Protein AF-A0A812XDD3-F1 (afdb_monomer_lite)

Organism: NCBI:txid1628268

pLDDT: mean 76.84, std 18.73, range [29.81, 95.75]

Foldseek 3Di:
DDDDDDDDDDDDDDDDDDDDDDDDDDDDDDDDDPDPPDPVVVVVVVVVVVVVVVVLLVVLVVVLVVVLVVLVVADDPVCQADPVSLVVVLVVLVVVLVVCLVCCVVSVDDSVVSVVSSVVSSLSSVLNNLVLVPDVVSVVVNVVVVVVVCCVVVVVCVVQVVLLVVLVVCVVVVVCVVVLVVLLVVCVVPVVVNLVVLLVQLLQQQLQGELVSSLVSSLVSLCSNPVPDPVVSVVSSVSSSVSSVNSQVVHPNRD

InterPro domains:
  IPR004680 Citrate transporter-like domain [PF03600] (100-255)
  IPR045016 Na(+)/H(+) antiporter NhaD-like [PTHR43269] (88-255)

Secondary structure (DSSP, 8-state):
------PPP----------------------------SHHHHHHHHHHHHHHHHHHHHHHHHHHHHHHHHHHS---GGGTS-HHHHHHHHHHHHHHHHHHHHTHHHH---HHHHHHHHHHHHHHHHHHHT-TTT-HHHHHHHHHHHHHHHHHHHHHHHHHHHHHHHHHHHHHTTHHHHHHHHHHHHHTT-GGGHHHHHHHHHHHHHTTS-HHHHHHHHHHHHHHHSSS-HHHHHHHHHHHHHHHHHHHTTSTT--

Radius of gyration: 32.37 Å; chains: 1; bounding box: 59×73×107 Å

Structure (mmCIF, N/CA/C/O backbone):
data_AF-A0A812XDD3-F1
#
_entry.id   AF-A0A812XDD3-F1
#
loop_
_atom_site.group_PDB
_atom_site.id
_atom_site.type_symbol
_atom_site.label_atom_id
_atom_site.label_alt_id
_atom_site.label_comp_id
_atom_site.label_asym_id
_atom_site.label_entity_id
_atom_site.label_seq_id
_atom_site.pdbx_PDB_ins_code
_atom_site.Cartn_x
_atom_site.Cartn_y
_atom_site.Cartn_z
_atom_site.occupancy
_atom_site.B_iso_or_equiv
_atom_site.auth_seq_id
_atom_site.auth_comp_id
_atom_site.auth_asym_id
_atom_site.auth_atom_id
_atom_site.pdbx_PDB_model_num
ATOM 1 N N . MET A 1 1 ? -33.514 56.355 27.724 1.00 35.97 1 MET A N 1
ATOM 2 C CA . MET A 1 1 ? -33.219 56.681 29.140 1.00 35.97 1 MET A CA 1
ATOM 3 C C . MET A 1 1 ? -33.329 55.384 29.928 1.00 35.97 1 MET A C 1
ATOM 5 O O . MET A 1 1 ? -34.348 54.740 29.770 1.00 35.97 1 MET A O 1
ATOM 9 N N . SER A 1 2 ? -32.397 54.871 30.720 1.00 36.47 2 SER A N 1
ATOM 10 C CA . SER A 1 2 ? -30.990 55.143 31.022 1.00 36.47 2 SER A CA 1
ATOM 11 C C . SER A 1 2 ? -30.478 53.854 31.707 1.00 36.47 2 SER A C 1
ATOM 13 O O . SER A 1 2 ? -31.161 53.322 32.573 1.00 36.47 2 SER A O 1
ATOM 15 N N . SER A 1 3 ? -29.386 53.265 31.217 1.00 35.84 3 SER A N 1
ATOM 16 C CA . SER A 1 3 ? -28.126 53.033 31.957 1.00 35.84 3 SER A CA 1
ATOM 17 C C . SER A 1 3 ? -28.118 51.975 33.078 1.00 35.84 3 SER A C 1
ATOM 19 O O . SER A 1 3 ? -28.670 52.182 34.155 1.00 35.84 3 SER A O 1
ATOM 21 N N . SER A 1 4 ? -27.353 50.903 32.846 1.00 42.28 4 SER A N 1
ATOM 22 C CA . SER A 1 4 ? -26.743 50.025 33.861 1.00 42.28 4 SER A CA 1
ATOM 23 C C . SER A 1 4 ? -25.662 50.762 34.675 1.00 42.28 4 SER A C 1
ATOM 25 O O . SER A 1 4 ? -25.069 51.709 34.154 1.00 42.28 4 SER A O 1
ATOM 27 N N . PRO A 1 5 ? -25.346 50.311 35.907 1.00 46.41 5 PRO A N 1
ATOM 28 C CA . PRO A 1 5 ? -23.936 50.020 36.252 1.00 46.41 5 PRO A CA 1
ATOM 29 C C . PRO A 1 5 ? -23.770 48.786 37.184 1.00 46.41 5 PRO A C 1
ATOM 31 O O . PRO A 1 5 ? -24.500 48.614 38.152 1.00 46.41 5 PRO A O 1
ATOM 34 N N . SER A 1 6 ? -22.954 47.796 36.800 1.00 38.28 6 SER A N 1
ATOM 35 C CA . SER A 1 6 ? -21.596 47.489 37.314 1.00 38.28 6 SER A CA 1
ATOM 36 C C . SER A 1 6 ? -21.499 47.007 38.778 1.00 38.28 6 SER A C 1
ATOM 38 O O . SER A 1 6 ? -21.441 47.817 39.701 1.00 38.28 6 SER A O 1
ATOM 40 N N . LEU A 1 7 ? -21.358 45.686 38.975 1.00 38.62 7 LEU A N 1
ATOM 41 C CA . LEU A 1 7 ? -20.772 45.111 40.194 1.00 38.62 7 LEU A CA 1
ATOM 42 C C . LEU A 1 7 ? -19.244 45.091 40.048 1.00 38.62 7 LEU A C 1
ATOM 44 O O . LEU A 1 7 ? -18.711 44.443 39.148 1.00 38.62 7 LEU A O 1
ATOM 48 N N . ASN A 1 8 ? -18.570 45.828 40.927 1.00 36.19 8 ASN A N 1
ATOM 49 C CA . ASN A 1 8 ? -17.121 45.952 40.997 1.00 36.19 8 ASN A CA 1
ATOM 50 C C . ASN A 1 8 ? -16.542 44.919 41.979 1.00 36.19 8 ASN A C 1
ATOM 52 O O . ASN A 1 8 ? -17.137 44.625 43.014 1.00 36.19 8 ASN A O 1
ATOM 56 N N . VAL A 1 9 ? -15.387 44.371 41.616 1.00 41.94 9 VAL A N 1
ATOM 57 C CA . VAL A 1 9 ? -14.599 43.389 42.368 1.00 41.94 9 VAL A CA 1
ATOM 58 C C . VAL A 1 9 ? -13.764 44.129 43.410 1.00 41.94 9 VAL A C 1
ATOM 60 O O . VAL A 1 9 ? -13.006 45.015 43.030 1.00 41.94 9 VAL A O 1
ATOM 63 N N . ASP A 1 10 ? -13.822 43.725 44.682 1.00 38.72 10 ASP A N 1
ATOM 64 C CA . ASP A 1 10 ? -12.839 44.153 45.685 1.00 38.72 10 ASP A CA 1
ATOM 65 C C . ASP A 1 10 ? -12.113 42.949 46.293 1.00 38.72 10 ASP A C 1
ATOM 67 O O . ASP A 1 10 ? -12.619 42.200 47.127 1.00 38.72 10 ASP A O 1
ATOM 71 N N . ALA A 1 11 ? -10.887 42.763 45.808 1.00 45.38 11 ALA A N 1
ATOM 72 C CA . ALA A 1 11 ? -9.911 41.788 46.257 1.00 45.38 11 ALA A CA 1
ATOM 73 C C . ALA A 1 11 ? -8.946 42.451 47.249 1.00 45.38 11 ALA A C 1
ATOM 75 O O . ALA A 1 11 ? -7.801 42.736 46.899 1.00 45.38 11 ALA A O 1
ATOM 76 N N . ARG A 1 12 ? -9.397 42.721 48.478 1.00 41.97 12 ARG A N 1
ATOM 77 C CA . ARG A 1 12 ? -8.543 43.169 49.591 1.00 41.97 12 ARG A CA 1
ATOM 78 C C . ARG A 1 12 ? -9.168 42.809 50.935 1.00 41.97 12 ARG A C 1
ATOM 80 O O . ARG A 1 12 ? -9.798 43.651 51.545 1.00 41.97 12 ARG A O 1
ATOM 87 N N . ASP A 1 13 ? -8.989 41.568 51.374 1.00 41.78 13 ASP A N 1
ATOM 88 C CA . ASP A 1 13 ? -8.857 41.232 52.798 1.00 41.78 13 ASP A CA 1
ATOM 89 C C . ASP A 1 13 ? -8.713 39.722 52.948 1.00 41.78 13 ASP A C 1
ATOM 91 O O . ASP A 1 13 ? -9.664 38.990 52.713 1.00 41.78 13 ASP A O 1
ATOM 95 N N . LEU A 1 14 ? -7.500 39.268 53.277 1.00 42.38 14 LEU A N 1
ATOM 96 C CA . LEU A 1 14 ? -7.184 38.040 54.031 1.00 42.38 14 LEU A CA 1
ATOM 97 C C . LEU A 1 14 ? -5.659 37.831 54.011 1.00 42.38 14 LEU A C 1
ATOM 99 O O . LEU A 1 14 ? -5.118 36.852 53.500 1.00 42.38 14 LEU A O 1
ATOM 103 N N . ARG A 1 15 ? -4.934 38.789 54.596 1.00 39.62 15 ARG A N 1
ATOM 104 C CA . ARG A 1 15 ? -3.653 38.505 55.251 1.00 39.62 15 ARG A CA 1
ATOM 105 C C . ARG A 1 15 ? -3.825 38.796 56.740 1.00 39.62 15 ARG A C 1
ATOM 107 O O . ARG A 1 15 ? -4.409 39.811 57.091 1.00 39.62 15 ARG A O 1
ATOM 114 N N . LEU A 1 16 ? -3.187 37.954 57.557 1.00 38.75 16 LEU A N 1
ATOM 115 C CA . LEU A 1 16 ? -2.813 38.147 58.970 1.00 38.75 16 LEU A CA 1
ATOM 116 C C . LEU A 1 16 ? -3.769 37.597 60.047 1.00 38.75 16 LEU A C 1
ATOM 118 O O . LEU A 1 16 ? -4.647 38.290 60.544 1.00 38.75 16 LEU A O 1
ATOM 122 N N . ARG A 1 17 ? -3.468 36.371 60.496 1.00 37.28 17 ARG A N 1
ATOM 123 C CA . ARG A 1 17 ? -3.543 35.851 61.883 1.00 37.28 17 ARG A CA 1
ATOM 124 C C . ARG A 1 17 ? -2.865 34.467 61.859 1.00 37.28 17 ARG A C 1
ATOM 126 O O . ARG A 1 17 ? -3.282 33.640 61.067 1.00 37.28 17 ARG A O 1
ATOM 133 N N . GLY A 1 18 ? -1.823 34.107 62.604 1.00 32.44 18 GLY A N 1
ATOM 134 C CA . GLY A 1 18 ? -0.965 34.763 63.587 1.00 32.44 18 GLY A CA 1
ATOM 135 C C . GLY A 1 18 ? 0.131 33.759 64.017 1.00 32.44 18 GLY A C 1
ATOM 136 O O . GLY A 1 18 ? -0.121 32.558 64.053 1.00 32.44 18 GLY A O 1
ATOM 137 N N . ASN A 1 19 ? 1.341 34.255 64.308 1.00 32.28 19 ASN A N 1
ATOM 138 C CA . ASN A 1 19 ? 2.426 33.545 65.020 1.00 32.28 19 ASN A CA 1
ATOM 139 C C . ASN A 1 19 ? 1.986 33.253 66.482 1.00 32.28 19 ASN A C 1
ATOM 141 O O . ASN A 1 19 ? 1.169 34.001 67.014 1.00 32.28 19 ASN A O 1
ATOM 145 N N . SER A 1 20 ? 2.513 32.290 67.258 1.00 37.34 20 SER A N 1
ATOM 146 C CA . SER A 1 20 ? 3.905 32.154 67.765 1.00 37.34 20 SER A CA 1
ATOM 147 C C . SER A 1 20 ? 4.050 30.847 68.634 1.00 37.34 20 SER A C 1
ATOM 149 O O . SER A 1 20 ? 3.118 30.050 68.621 1.00 37.34 20 SER A O 1
ATOM 151 N N . PRO A 1 21 ? 5.155 30.550 69.377 1.00 46.62 21 PRO A N 1
ATOM 152 C CA . PRO A 1 21 ? 6.068 29.427 69.081 1.00 46.62 21 PRO A CA 1
ATOM 153 C C . PRO A 1 21 ? 6.366 28.483 70.284 1.00 46.62 21 PRO A C 1
ATOM 155 O O . PRO A 1 21 ? 5.971 28.773 71.404 1.00 46.62 21 PRO A O 1
ATOM 158 N N . MET A 1 22 ? 7.139 27.397 70.090 1.00 30.98 22 MET A N 1
ATOM 159 C CA . MET A 1 22 ? 8.226 26.941 70.999 1.00 30.98 22 MET A CA 1
ATOM 160 C C . MET A 1 22 ? 8.798 25.570 70.588 1.00 30.98 22 MET A C 1
ATOM 162 O O . MET A 1 22 ? 8.109 24.562 70.657 1.00 30.98 22 MET A O 1
ATOM 166 N N . SER A 1 23 ? 10.088 25.514 70.242 1.00 30.69 23 SER A N 1
ATOM 167 C CA . SER A 1 23 ? 11.128 24.829 71.039 1.00 30.69 23 SER A CA 1
ATOM 168 C C . SER A 1 23 ? 12.435 24.722 70.237 1.00 30.69 23 SER A C 1
ATOM 170 O O . SER A 1 23 ? 12.460 24.264 69.099 1.00 30.69 23 SER A O 1
ATOM 172 N N . LYS A 1 24 ? 13.528 25.208 70.834 1.00 33.81 24 LYS A N 1
ATOM 173 C CA . LYS A 1 24 ? 14.891 25.246 70.281 1.00 33.81 24 LYS A CA 1
ATOM 174 C C . LYS A 1 24 ? 15.638 23.946 70.603 1.00 33.81 24 LYS A C 1
ATOM 176 O O . LYS A 1 24 ? 15.606 23.538 71.760 1.00 33.81 24 LYS A O 1
ATOM 181 N N . LYS A 1 25 ? 16.467 23.460 69.669 1.00 30.89 25 LYS A N 1
ATOM 182 C CA . LYS A 1 25 ? 17.946 23.313 69.786 1.00 30.89 25 LYS A CA 1
ATOM 183 C C . LYS A 1 25 ? 18.482 22.279 68.782 1.00 30.89 25 LYS A C 1
ATOM 185 O O . LYS A 1 25 ? 17.988 21.163 68.754 1.00 30.89 25 LYS A O 1
ATOM 190 N N . GLY A 1 26 ? 19.573 22.625 68.087 1.00 29.81 26 GLY A N 1
ATOM 191 C CA . GLY A 1 26 ? 20.556 21.634 67.620 1.00 29.81 26 GLY A CA 1
ATOM 192 C C . GLY A 1 26 ? 21.111 21.806 66.202 1.00 29.81 26 GLY A C 1
ATOM 193 O O . GLY A 1 26 ? 20.622 21.160 65.294 1.00 29.81 26 GLY A O 1
ATOM 194 N N . GLN A 1 27 ? 22.194 22.588 66.084 1.00 31.19 27 GLN A N 1
ATOM 195 C CA . GLN A 1 27 ? 23.314 22.454 65.124 1.00 31.19 27 GLN A CA 1
ATOM 196 C C . GLN A 1 27 ? 23.114 22.710 63.607 1.00 31.19 27 GLN A C 1
ATOM 198 O O . GLN A 1 27 ? 22.102 22.421 62.991 1.00 31.19 27 GLN A O 1
ATOM 203 N N . SER A 1 28 ? 24.166 23.289 63.020 1.00 30.69 28 SER A N 1
ATOM 204 C CA . SER A 1 28 ? 24.385 23.667 61.608 1.00 30.69 28 SER A CA 1
ATOM 205 C C . SER A 1 28 ? 25.660 22.954 61.108 1.00 30.69 28 SER A C 1
ATOM 207 O O . SER A 1 28 ? 26.354 22.393 61.960 1.00 30.69 28 SER A O 1
ATOM 209 N N . PRO A 1 29 ? 26.125 23.085 59.848 1.00 44.53 29 PRO A N 1
ATOM 210 C CA . PRO A 1 29 ? 25.448 23.236 58.554 1.00 44.53 29 PRO A CA 1
ATOM 211 C C . PRO A 1 29 ? 25.946 22.177 57.532 1.00 44.53 29 PRO A C 1
ATOM 213 O O . PRO A 1 29 ? 27.118 21.823 57.521 1.00 44.53 29 PRO A O 1
ATOM 216 N N . THR A 1 30 ? 25.120 21.741 56.580 1.00 33.00 30 THR A N 1
ATOM 217 C CA . THR A 1 30 ? 25.626 21.234 55.285 1.00 33.00 30 THR A CA 1
ATOM 218 C C . THR A 1 30 ? 24.699 21.712 54.175 1.00 33.00 30 THR A C 1
ATOM 220 O O . THR A 1 30 ? 23.675 21.112 53.868 1.00 33.00 30 THR A O 1
ATOM 223 N N . ALA A 1 31 ? 25.043 22.862 53.597 1.00 34.47 31 ALA A N 1
ATOM 224 C CA . ALA A 1 31 ? 24.481 23.295 52.330 1.00 34.47 31 ALA A CA 1
ATOM 225 C C . ALA A 1 31 ? 25.098 22.420 51.231 1.00 34.47 31 ALA A C 1
ATOM 227 O O . ALA A 1 31 ? 26.275 22.562 50.905 1.00 34.47 31 ALA A O 1
ATOM 228 N N . VAL A 1 32 ? 24.315 21.488 50.694 1.00 34.22 32 VAL A N 1
ATOM 229 C CA . VAL A 1 32 ? 24.629 20.837 49.421 1.00 34.22 32 VAL A CA 1
ATOM 230 C C . VAL A 1 32 ? 24.233 21.828 48.324 1.00 34.22 32 VAL A C 1
ATOM 232 O O . VAL A 1 32 ? 23.090 22.291 48.336 1.00 34.22 32 VAL A O 1
ATOM 235 N N . PRO A 1 33 ? 25.130 22.214 47.401 1.00 36.41 33 PRO A N 1
ATOM 236 C CA . PRO A 1 33 ? 24.746 23.080 46.302 1.00 36.41 33 PRO A CA 1
ATOM 237 C C . PRO A 1 33 ? 23.866 22.279 45.340 1.00 36.41 33 PRO A C 1
ATOM 239 O O . PRO A 1 33 ? 24.271 21.239 44.820 1.00 36.41 33 PRO A O 1
ATOM 242 N N . GLU A 1 34 ? 22.650 22.763 45.107 1.00 39.47 34 GLU A N 1
ATOM 243 C CA . GLU A 1 34 ? 21.771 22.254 44.062 1.00 39.47 34 GLU A CA 1
ATOM 244 C C . GLU A 1 34 ? 22.383 22.635 42.704 1.00 39.47 34 GLU A C 1
ATOM 246 O O . GLU A 1 34 ? 22.400 23.795 42.285 1.00 39.47 34 GLU A O 1
ATOM 251 N N . VAL A 1 35 ? 22.989 21.649 42.044 1.00 38.09 35 VAL A N 1
ATOM 252 C CA . VAL A 1 35 ? 23.604 21.803 40.729 1.00 38.09 35 VAL A CA 1
ATOM 253 C C . VAL A 1 35 ? 22.495 21.999 39.694 1.00 38.09 35 VAL A C 1
ATOM 255 O O . VAL A 1 35 ? 21.905 21.051 39.183 1.00 38.09 35 VAL A O 1
ATOM 258 N N . SER A 1 36 ? 22.248 23.259 39.336 1.00 43.94 36 SER A N 1
ATOM 259 C CA . SER A 1 36 ? 21.569 23.663 38.100 1.00 43.94 36 SER A CA 1
ATOM 260 C C . SER A 1 36 ? 22.442 23.318 36.875 1.00 43.94 36 SER A C 1
ATOM 262 O O . SER A 1 36 ? 22.921 24.199 36.158 1.00 43.94 36 SER A O 1
ATOM 264 N N . ALA A 1 37 ? 22.665 22.029 36.615 1.00 46.59 37 ALA A N 1
ATOM 265 C CA . ALA A 1 37 ? 23.343 21.537 35.415 1.00 46.59 37 ALA A CA 1
ATOM 266 C C . ALA A 1 37 ? 22.528 20.404 34.781 1.00 46.59 37 ALA A C 1
ATOM 268 O O . ALA A 1 37 ? 22.839 19.228 34.907 1.00 46.59 37 ALA A O 1
ATOM 269 N N . GLY A 1 38 ? 21.451 20.771 34.090 1.00 44.25 38 GLY A N 1
ATOM 270 C CA . GLY A 1 38 ? 20.663 19.816 33.299 1.00 44.25 38 GLY A CA 1
ATOM 271 C C . GLY A 1 38 ? 19.947 20.462 32.116 1.00 44.25 38 GLY A C 1
ATOM 272 O O . GLY A 1 38 ? 19.909 19.908 31.022 1.00 44.25 38 GLY A O 1
ATOM 273 N N . CYS A 1 39 ? 19.475 21.701 32.280 1.00 48.88 39 CYS A N 1
ATOM 274 C CA . CYS A 1 39 ? 18.626 22.355 31.279 1.00 48.88 39 CYS A CA 1
ATOM 275 C C . CYS A 1 39 ? 19.383 22.827 30.013 1.00 48.88 39 CYS A C 1
ATOM 277 O O . CYS A 1 39 ? 18.788 22.950 28.942 1.00 48.88 39 CYS A O 1
ATOM 279 N N . GLY A 1 40 ? 20.698 23.068 30.104 1.00 49.56 40 GLY A N 1
ATOM 280 C CA . GLY A 1 40 ? 21.534 23.469 28.962 1.00 49.56 40 GLY A CA 1
ATOM 281 C C . GLY A 1 40 ? 21.981 22.289 28.093 1.00 49.56 40 GLY A C 1
ATOM 282 O O . GLY A 1 40 ? 21.843 22.332 26.872 1.00 49.56 40 GLY A O 1
ATOM 283 N N . GLY A 1 41 ? 22.449 21.208 28.724 1.00 53.84 41 GLY A N 1
ATOM 284 C CA . GLY A 1 41 ? 22.931 20.010 28.027 1.00 53.84 41 GLY A CA 1
ATOM 285 C C . GLY A 1 41 ? 21.829 19.292 27.252 1.00 53.84 41 GLY A C 1
ATOM 286 O O . GLY A 1 41 ? 22.045 18.879 26.117 1.00 53.84 41 GLY A O 1
ATOM 287 N N . GLU A 1 42 ? 20.616 19.231 27.803 1.00 54.62 42 GLU A N 1
ATOM 288 C CA . GLU A 1 42 ? 19.485 18.580 27.139 1.00 54.62 42 GLU A CA 1
ATOM 289 C C . GLU A 1 42 ? 18.964 19.386 25.935 1.00 54.62 42 GLU A C 1
ATOM 291 O O . GLU A 1 42 ? 18.617 18.813 24.901 1.00 54.62 42 GLU A O 1
ATOM 296 N N . LYS A 1 43 ? 18.974 20.726 26.013 1.00 55.38 43 LYS A N 1
ATOM 297 C CA . LYS A 1 43 ? 18.627 21.603 24.879 1.00 55.38 43 LYS A CA 1
ATOM 298 C C . LYS A 1 43 ? 19.671 21.539 23.764 1.00 55.38 43 LYS A C 1
ATOM 300 O O . LYS A 1 43 ? 19.295 21.485 22.594 1.00 55.38 43 LYS A O 1
ATOM 305 N N . VAL A 1 44 ? 20.957 21.486 24.112 1.00 61.44 44 VAL A N 1
ATOM 306 C CA . VAL A 1 44 ? 22.056 21.330 23.145 1.00 61.44 44 VAL A CA 1
ATOM 307 C C . VAL A 1 44 ? 22.028 19.938 22.508 1.00 61.44 44 VAL A C 1
ATOM 309 O O . VAL A 1 44 ? 22.086 19.836 21.286 1.00 61.44 44 VAL A O 1
ATOM 312 N N . ALA A 1 45 ? 21.819 18.871 23.285 1.00 61.31 45 ALA A N 1
ATOM 313 C CA . ALA A 1 45 ? 21.687 17.508 22.767 1.00 61.31 45 ALA A CA 1
ATOM 314 C C . ALA A 1 45 ? 20.457 17.345 21.855 1.00 61.31 45 ALA A C 1
ATOM 316 O O . ALA A 1 45 ? 20.565 16.767 20.772 1.00 61.31 45 ALA A O 1
ATOM 317 N N . ARG A 1 46 ? 19.299 17.912 22.229 1.00 59.56 46 ARG A N 1
ATOM 318 C CA . ARG A 1 46 ? 18.109 17.951 21.359 1.00 59.56 46 ARG A CA 1
ATOM 319 C C . ARG A 1 46 ? 18.358 18.781 20.098 1.00 59.56 46 ARG A C 1
ATOM 321 O O . ARG A 1 46 ? 17.924 18.370 19.023 1.00 59.56 46 ARG A O 1
ATOM 328 N N . GLY A 1 47 ? 19.077 19.900 20.193 1.00 60.97 47 GLY A N 1
ATOM 329 C CA . GLY A 1 47 ? 19.470 20.730 19.049 1.00 60.97 47 GLY A CA 1
ATOM 330 C C . GLY A 1 47 ? 20.384 19.992 18.066 1.00 60.97 47 GLY A C 1
ATOM 331 O O . GLY A 1 47 ? 20.104 19.974 16.868 1.00 60.97 47 GLY A O 1
ATOM 332 N N . ILE A 1 48 ? 21.406 19.296 18.571 1.00 62.84 48 ILE A N 1
ATOM 333 C CA . ILE A 1 48 ? 22.342 18.484 17.778 1.00 62.84 48 ILE A CA 1
ATOM 334 C C . ILE A 1 48 ? 21.628 17.277 17.152 1.00 62.84 48 ILE A C 1
ATOM 336 O O . ILE A 1 48 ? 21.783 17.027 15.957 1.00 62.84 48 ILE A O 1
ATOM 340 N N . ALA A 1 49 ? 20.777 16.572 17.905 1.00 61.31 49 ALA A N 1
ATOM 341 C CA . ALA A 1 49 ? 19.985 15.459 17.380 1.00 61.31 49 ALA A CA 1
ATOM 342 C C . ALA A 1 49 ? 18.993 15.917 16.297 1.00 61.31 49 ALA A C 1
ATOM 344 O O . ALA A 1 49 ? 18.776 15.216 15.309 1.00 61.31 49 ALA A O 1
ATOM 345 N N . THR A 1 50 ? 18.408 17.107 16.447 1.00 63.12 50 THR A N 1
ATOM 346 C CA . THR A 1 50 ? 17.500 17.688 15.446 1.00 63.12 50 THR A CA 1
ATOM 347 C C . THR A 1 50 ? 18.264 18.168 14.208 1.00 63.12 50 THR A C 1
ATOM 349 O O . THR A 1 50 ? 17.785 17.972 13.092 1.00 63.12 50 THR A O 1
ATOM 352 N N . GLY A 1 51 ? 19.466 18.729 14.381 1.00 65.31 51 GLY A N 1
ATOM 353 C CA . GLY A 1 51 ? 20.362 19.131 13.293 1.00 65.31 51 GLY A CA 1
ATOM 354 C C . GLY A 1 51 ? 20.871 17.942 12.476 1.00 65.31 51 GLY A C 1
ATOM 355 O O . GLY A 1 51 ? 20.739 17.943 11.255 1.00 65.31 51 GLY A O 1
ATOM 356 N N . SER A 1 52 ? 21.342 16.886 13.144 1.00 66.12 52 SER A N 1
ATOM 357 C CA . SER A 1 52 ? 21.768 15.630 12.511 1.00 66.12 52 SER A CA 1
ATOM 358 C C . SER A 1 52 ? 20.627 14.991 11.709 1.00 66.12 52 SER A C 1
ATOM 360 O O . SER A 1 52 ? 20.799 14.690 10.532 1.00 66.12 52 SER A O 1
ATOM 362 N N . ARG A 1 53 ? 19.413 14.919 12.278 1.00 65.38 53 ARG A N 1
ATOM 363 C CA . ARG A 1 53 ? 18.220 14.400 11.579 1.00 65.38 53 ARG A CA 1
ATOM 364 C C . ARG A 1 53 ? 17.841 15.207 10.335 1.00 65.38 53 ARG A C 1
ATOM 366 O O . ARG A 1 53 ? 17.374 14.624 9.360 1.00 65.38 53 ARG A O 1
ATOM 373 N N . ARG A 1 54 ? 17.995 16.536 10.364 1.00 67.81 54 ARG A N 1
ATOM 374 C CA . ARG A 1 54 ? 17.736 17.395 9.195 1.00 67.81 54 ARG A CA 1
ATOM 375 C C . ARG A 1 54 ? 18.796 17.197 8.117 1.00 67.81 54 ARG A C 1
ATOM 377 O O . ARG A 1 54 ? 18.436 17.101 6.949 1.00 67.81 54 ARG A O 1
ATOM 384 N N . LEU A 1 55 ? 20.064 17.072 8.506 1.00 75.69 55 LEU A N 1
ATOM 385 C CA . LEU A 1 55 ? 21.156 16.815 7.571 1.00 75.69 55 LEU A CA 1
ATOM 386 C C . LEU A 1 55 ? 20.983 15.472 6.854 1.00 75.69 55 LEU A C 1
ATOM 388 O O . LEU A 1 55 ? 21.088 15.427 5.634 1.00 75.69 55 LEU A O 1
ATOM 392 N N . THR A 1 56 ? 20.651 14.403 7.586 1.00 71.75 56 THR A N 1
ATOM 393 C CA . THR A 1 56 ? 20.430 13.070 7.000 1.00 71.75 56 THR A CA 1
ATOM 394 C C . THR A 1 56 ? 19.262 13.068 6.016 1.00 71.75 56 THR A C 1
ATOM 396 O O . THR A 1 56 ? 19.378 12.483 4.945 1.00 71.75 56 THR A O 1
ATOM 399 N N . LYS A 1 57 ? 18.166 13.779 6.325 1.00 70.81 57 LYS A N 1
ATOM 400 C CA . LYS A 1 57 ? 17.036 13.936 5.395 1.00 70.81 57 LYS A CA 1
ATOM 401 C C . LYS A 1 57 ? 17.428 14.683 4.126 1.00 70.81 57 LYS A C 1
ATOM 403 O O . LYS A 1 57 ? 17.082 14.244 3.039 1.00 70.81 57 LYS A O 1
ATOM 408 N N . ILE A 1 58 ? 18.133 15.807 4.264 1.00 77.31 58 ILE A N 1
ATOM 409 C CA . ILE A 1 58 ? 18.548 16.618 3.113 1.00 77.31 58 ILE A CA 1
ATOM 410 C C . ILE A 1 58 ? 19.525 15.822 2.246 1.00 77.31 58 ILE A C 1
ATOM 412 O O . ILE A 1 58 ? 19.322 15.754 1.044 1.00 77.31 58 ILE A O 1
ATOM 416 N N . ALA A 1 59 ? 20.521 15.169 2.848 1.00 76.75 59 ALA A N 1
ATOM 417 C CA . ALA A 1 59 ? 21.479 14.329 2.134 1.00 76.75 59 ALA A CA 1
ATOM 418 C C . ALA A 1 59 ? 20.809 13.130 1.442 1.00 76.75 59 ALA A C 1
ATOM 420 O O . ALA A 1 59 ? 21.146 12.808 0.306 1.00 76.75 59 ALA A O 1
ATOM 421 N N . GLY A 1 60 ? 19.835 12.492 2.101 1.00 72.44 60 GLY A N 1
ATOM 422 C CA . GLY A 1 60 ? 19.038 11.421 1.506 1.00 72.44 60 GLY A CA 1
ATOM 423 C C . GLY A 1 60 ? 18.221 11.916 0.316 1.00 72.44 60 GLY A C 1
ATOM 424 O O . GLY A 1 60 ? 18.256 11.305 -0.745 1.00 72.44 60 GLY A O 1
ATOM 425 N N . LEU A 1 61 ? 17.551 13.062 0.455 1.00 75.50 61 LEU A N 1
ATOM 426 C CA . LEU A 1 61 ? 16.725 13.648 -0.600 1.00 75.50 61 LEU A CA 1
ATOM 427 C C . LEU A 1 61 ? 17.558 14.135 -1.796 1.00 75.50 61 LEU A C 1
ATOM 429 O O . LEU A 1 61 ? 17.140 13.959 -2.936 1.00 75.50 61 LEU A O 1
ATOM 433 N N . THR A 1 62 ? 18.735 14.720 -1.562 1.00 76.19 62 THR A N 1
ATOM 434 C CA . THR A 1 62 ? 19.615 15.190 -2.641 1.00 76.19 62 THR A CA 1
ATOM 435 C C . THR A 1 62 ? 20.272 14.036 -3.382 1.00 76.19 62 THR A C 1
ATOM 437 O O . THR A 1 62 ? 20.311 14.063 -4.609 1.00 76.19 62 THR A O 1
ATOM 440 N N . LEU A 1 63 ? 20.736 13.002 -2.674 1.00 76.25 63 LEU A N 1
ATOM 441 C CA . LEU A 1 63 ? 21.266 11.790 -3.300 1.00 76.25 63 LEU A CA 1
ATOM 442 C C . LEU A 1 63 ? 20.181 11.082 -4.118 1.00 76.25 63 LEU A C 1
ATOM 444 O O . LEU A 1 63 ? 20.415 10.700 -5.261 1.00 76.25 63 LEU A O 1
ATOM 448 N N . PHE A 1 64 ? 18.979 10.964 -3.554 1.00 74.38 64 PHE A N 1
ATOM 449 C CA . PHE A 1 64 ? 17.836 10.350 -4.218 1.00 74.38 64 PHE A CA 1
ATOM 450 C C . PHE A 1 64 ? 17.400 11.139 -5.459 1.00 74.38 64 PHE A C 1
ATOM 452 O O . PHE A 1 64 ? 17.222 10.562 -6.529 1.00 74.38 64 PHE A O 1
ATOM 459 N N . GLY A 1 65 ? 17.318 12.467 -5.348 1.00 76.81 65 GLY A N 1
ATOM 460 C CA . GLY A 1 65 ? 17.020 13.355 -6.471 1.00 76.81 65 GLY A CA 1
ATOM 461 C C . GLY A 1 65 ? 18.094 13.331 -7.560 1.00 76.81 65 GLY A C 1
ATOM 462 O O . GLY A 1 65 ? 17.764 13.386 -8.740 1.00 76.81 65 GLY A O 1
ATOM 463 N N . LEU A 1 66 ? 19.371 13.188 -7.192 1.00 80.25 66 LEU A N 1
ATOM 464 C CA . LEU A 1 66 ? 20.469 13.064 -8.150 1.00 80.25 66 LEU A CA 1
ATOM 465 C C . LEU A 1 66 ? 20.407 11.737 -8.915 1.00 80.25 66 LEU A C 1
ATOM 467 O O . LEU A 1 66 ? 20.547 11.736 -10.134 1.00 80.25 66 LEU A O 1
ATOM 471 N N . ILE A 1 67 ? 20.167 10.622 -8.220 1.00 73.62 67 ILE A N 1
ATOM 472 C CA . ILE A 1 67 ? 19.993 9.300 -8.844 1.00 73.62 67 ILE A CA 1
ATOM 473 C C . ILE A 1 67 ? 18.795 9.322 -9.797 1.00 73.62 67 ILE A C 1
ATOM 475 O O . ILE A 1 67 ? 18.889 8.831 -10.921 1.00 73.62 67 ILE A O 1
ATOM 479 N N . PHE A 1 68 ? 17.696 9.945 -9.371 1.00 76.56 68 PHE A N 1
ATOM 480 C CA . PHE A 1 68 ? 16.516 10.128 -10.205 1.00 76.56 68 PHE A CA 1
ATOM 481 C C . PHE A 1 68 ? 16.822 10.948 -11.462 1.00 76.56 68 PHE A C 1
ATOM 483 O O . PHE A 1 68 ? 16.483 10.529 -12.564 1.00 76.56 68 PHE A O 1
ATOM 490 N N . LEU A 1 69 ? 17.519 12.077 -11.319 1.00 80.38 69 LEU A N 1
ATOM 491 C CA . LEU A 1 69 ? 17.916 12.910 -12.451 1.00 80.38 69 LEU A CA 1
ATOM 492 C C . LEU A 1 69 ? 18.812 12.128 -13.425 1.00 80.38 69 LEU A C 1
ATOM 494 O O . LEU A 1 69 ? 18.567 12.138 -14.628 1.00 80.38 69 LEU A O 1
ATOM 498 N N . LEU A 1 70 ? 19.810 11.404 -12.911 1.00 76.44 70 LEU A N 1
ATOM 499 C CA . LEU A 1 70 ? 20.728 10.600 -13.722 1.00 76.44 70 LEU A CA 1
ATOM 500 C C . LEU A 1 70 ? 20.008 9.499 -14.508 1.00 76.44 70 LEU A C 1
ATOM 502 O O . LEU A 1 70 ? 20.351 9.270 -15.665 1.00 76.44 70 LEU A O 1
ATOM 506 N N . ALA A 1 71 ? 18.976 8.874 -13.938 1.00 73.38 71 ALA A N 1
ATOM 507 C CA . ALA A 1 71 ? 18.161 7.882 -14.640 1.00 73.38 71 ALA A CA 1
ATOM 508 C C . ALA A 1 71 ? 17.382 8.458 -15.844 1.00 73.38 71 ALA A C 1
ATOM 510 O O . ALA A 1 71 ? 16.978 7.703 -16.729 1.00 73.38 71 ALA A O 1
ATOM 511 N N . PHE A 1 72 ? 17.186 9.780 -15.898 1.00 77.00 72 PHE A N 1
ATOM 512 C CA . PHE A 1 72 ? 16.519 10.485 -16.998 1.00 77.00 72 PHE A CA 1
ATOM 513 C C . PHE A 1 72 ? 17.495 11.126 -18.000 1.00 77.00 72 PHE A C 1
ATOM 515 O O . PHE A 1 72 ? 17.065 11.522 -19.081 1.00 77.00 72 PHE A O 1
ATOM 522 N N . LEU A 1 73 ? 18.801 11.191 -17.699 1.00 79.00 73 LEU A N 1
ATOM 523 C CA . LEU A 1 73 ? 19.822 11.771 -18.592 1.00 79.00 73 LEU A CA 1
ATOM 524 C C . LEU A 1 73 ? 20.202 10.873 -19.789 1.00 79.00 73 LEU A C 1
ATOM 526 O O . LEU A 1 73 ? 21.055 11.248 -20.594 1.00 79.00 73 LEU A O 1
ATOM 530 N N . GLY A 1 74 ? 19.534 9.730 -19.946 1.00 70.88 74 GLY A N 1
ATOM 531 C CA . GLY A 1 74 ? 19.737 8.793 -21.046 1.00 70.88 74 GLY A CA 1
ATOM 532 C C . GLY A 1 74 ? 20.645 7.629 -20.659 1.00 70.88 74 GLY A C 1
ATOM 533 O O . GLY A 1 74 ? 21.685 7.798 -20.025 1.00 70.88 74 GLY A O 1
ATOM 534 N N . TRP A 1 75 ? 20.232 6.424 -21.048 1.00 79.31 75 TRP A N 1
ATOM 535 C CA . TRP A 1 75 ? 20.943 5.192 -20.725 1.00 79.31 75 TRP A CA 1
ATOM 536 C C . TRP A 1 75 ? 21.965 4.851 -21.829 1.00 79.31 75 TRP A C 1
ATOM 538 O O . TRP A 1 75 ? 21.672 5.038 -23.013 1.00 79.31 75 TRP A O 1
ATOM 548 N N . PRO A 1 76 ? 23.170 4.361 -21.485 1.00 78.50 76 PRO A N 1
ATOM 549 C CA . PRO A 1 76 ? 24.166 3.932 -22.469 1.00 78.50 76 PRO A CA 1
ATOM 550 C C . PRO A 1 76 ? 23.628 2.815 -23.372 1.00 78.50 76 PRO A C 1
ATOM 552 O O . PRO A 1 76 ? 23.160 1.805 -22.857 1.00 78.50 76 PRO A O 1
ATOM 555 N N . GLY A 1 77 ? 23.765 2.937 -24.699 1.00 70.44 77 GLY A N 1
ATOM 556 C CA . GLY A 1 77 ? 23.257 1.938 -25.662 1.00 70.44 77 GLY A CA 1
ATOM 557 C C . GLY A 1 77 ? 23.770 0.512 -25.420 1.00 70.44 77 GLY A C 1
ATOM 558 O O . GLY A 1 77 ? 23.009 -0.446 -25.503 1.00 70.44 77 GLY A O 1
ATOM 559 N N . ALA A 1 78 ? 25.019 0.373 -24.966 1.00 70.31 78 ALA A N 1
ATOM 560 C CA . ALA A 1 78 ? 25.606 -0.920 -24.606 1.00 70.31 78 ALA A CA 1
ATOM 561 C C . ALA A 1 78 ? 24.891 -1.639 -23.439 1.00 70.31 78 ALA A C 1
ATOM 563 O O . ALA A 1 78 ? 24.991 -2.856 -23.323 1.00 70.31 78 ALA A O 1
ATOM 564 N N . LEU A 1 79 ? 24.182 -0.906 -22.569 1.00 69.00 79 LEU A N 1
ATOM 565 C CA . LEU A 1 79 ? 23.392 -1.465 -21.459 1.00 69.00 79 LEU A CA 1
ATOM 566 C C . LEU A 1 79 ? 21.944 -1.783 -21.860 1.00 69.00 79 LEU A C 1
ATOM 568 O O . LEU A 1 79 ? 21.184 -2.294 -21.040 1.00 69.00 79 LEU A O 1
ATOM 572 N N . ILE A 1 80 ? 21.553 -1.430 -23.083 1.00 73.12 80 ILE A N 1
ATOM 573 C CA . ILE A 1 80 ? 20.177 -1.487 -23.574 1.00 73.12 80 ILE A CA 1
ATOM 574 C C . ILE A 1 80 ? 20.007 -2.612 -24.604 1.00 73.12 80 ILE A C 1
ATOM 576 O O . ILE A 1 80 ? 18.986 -3.293 -24.612 1.00 73.12 80 ILE A O 1
ATOM 580 N N . GLU A 1 81 ? 21.007 -2.817 -25.463 1.00 73.12 81 GLU A N 1
ATOM 581 C CA . GLU A 1 81 ? 20.907 -3.720 -26.618 1.00 73.12 81 GLU A CA 1
ATOM 582 C C . GLU A 1 81 ? 20.915 -5.217 -26.251 1.00 73.12 81 GLU A C 1
ATOM 584 O O . GLU A 1 81 ? 20.393 -6.028 -27.011 1.00 73.12 81 GLU A O 1
ATOM 589 N N . ASP A 1 82 ? 21.464 -5.602 -25.092 1.00 84.06 82 ASP A N 1
ATOM 590 C CA . ASP A 1 82 ? 21.470 -6.999 -24.634 1.00 84.06 82 ASP A CA 1
ATOM 591 C C . ASP A 1 82 ? 20.296 -7.310 -23.691 1.00 84.06 82 ASP A C 1
ATOM 593 O O . ASP A 1 82 ? 20.257 -6.861 -22.542 1.00 84.06 82 ASP A O 1
ATOM 597 N N . ASP A 1 83 ? 19.384 -8.176 -24.139 1.00 82.50 83 ASP A N 1
ATOM 598 C CA . ASP A 1 83 ? 18.212 -8.624 -23.377 1.00 82.50 83 ASP A CA 1
ATOM 599 C C . ASP A 1 83 ? 18.565 -9.277 -22.031 1.00 82.50 83 ASP A C 1
ATOM 601 O O . ASP A 1 83 ? 17.807 -9.177 -21.057 1.00 82.50 83 ASP A O 1
ATOM 605 N N . ALA A 1 84 ? 19.699 -9.983 -21.948 1.00 86.12 84 ALA A N 1
ATOM 606 C CA . ALA A 1 84 ? 20.121 -10.618 -20.701 1.00 86.12 84 ALA A CA 1
ATOM 607 C C . ALA A 1 84 ? 20.579 -9.577 -19.671 1.00 86.12 84 ALA A C 1
ATOM 609 O O . ALA A 1 84 ? 20.255 -9.695 -18.483 1.00 86.12 84 ALA A O 1
ATOM 610 N N . THR A 1 85 ? 21.307 -8.557 -20.119 1.00 86.56 85 THR A N 1
ATOM 611 C CA . THR A 1 85 ? 21.738 -7.421 -19.301 1.00 86.56 85 THR A CA 1
ATOM 612 C C . THR A 1 85 ? 20.555 -6.538 -18.908 1.00 86.56 85 THR A C 1
ATOM 614 O O . THR A 1 85 ? 20.446 -6.186 -17.732 1.00 86.56 85 THR A O 1
ATOM 617 N N . HIS A 1 86 ? 19.602 -6.308 -19.816 1.00 86.56 86 HIS A N 1
ATOM 618 C CA . HIS A 1 86 ? 18.369 -5.563 -19.546 1.00 86.56 86 HIS A CA 1
ATOM 619 C C . HIS A 1 86 ? 17.580 -6.130 -18.363 1.00 86.56 86 HIS A C 1
ATOM 621 O O . HIS A 1 86 ? 17.269 -5.426 -17.396 1.00 86.56 86 HIS A O 1
ATOM 627 N N . ARG A 1 87 ? 17.330 -7.447 -18.374 1.00 88.75 87 ARG A N 1
ATOM 628 C CA . ARG A 1 87 ? 16.634 -8.126 -17.268 1.00 88.75 87 ARG A CA 1
ATOM 629 C C . ARG A 1 87 ? 17.401 -8.037 -15.949 1.00 88.75 87 ARG A C 1
ATOM 631 O O . ARG A 1 87 ? 16.784 -7.846 -14.903 1.00 88.75 87 ARG A O 1
ATOM 638 N N . LYS A 1 88 ? 18.733 -8.163 -15.979 1.00 91.12 88 LYS A N 1
ATOM 639 C CA . LYS A 1 88 ? 19.576 -8.050 -14.774 1.00 91.12 88 LYS A CA 1
ATOM 640 C C . LYS A 1 88 ? 19.530 -6.640 -14.188 1.00 91.12 88 LYS A C 1
ATOM 642 O O . LYS A 1 88 ? 19.442 -6.505 -12.970 1.00 91.12 88 LYS A O 1
ATOM 647 N N . ILE A 1 89 ? 19.550 -5.610 -15.033 1.00 89.88 89 ILE A N 1
ATOM 648 C CA . ILE A 1 89 ? 19.467 -4.213 -14.597 1.00 89.88 89 ILE A CA 1
ATOM 649 C C . ILE A 1 89 ? 18.104 -3.944 -13.962 1.00 89.88 89 ILE A C 1
ATOM 651 O O . ILE A 1 89 ? 18.065 -3.475 -12.826 1.00 89.88 89 ILE A O 1
ATOM 655 N N . LEU A 1 90 ? 17.003 -4.332 -14.613 1.00 90.69 90 LEU A N 1
ATOM 656 C CA . LEU A 1 90 ? 15.663 -4.214 -14.025 1.00 90.69 90 LEU A CA 1
ATOM 657 C C . LEU A 1 90 ? 15.542 -4.957 -12.688 1.00 90.69 90 LEU A C 1
ATOM 659 O O . LEU A 1 90 ? 15.018 -4.394 -11.729 1.00 90.69 90 LEU A O 1
ATOM 663 N N . ALA A 1 91 ? 16.066 -6.182 -12.593 1.00 92.12 91 ALA A N 1
ATOM 664 C CA . ALA A 1 91 ? 16.068 -6.943 -11.345 1.00 92.12 91 ALA A CA 1
ATOM 665 C C . ALA A 1 91 ? 16.888 -6.248 -10.245 1.00 92.12 91 ALA A C 1
ATOM 667 O O . ALA A 1 91 ? 16.460 -6.201 -9.091 1.00 92.12 91 ALA A O 1
ATOM 668 N N . SER A 1 92 ? 18.042 -5.671 -10.595 1.00 91.06 92 SER A N 1
ATOM 669 C CA . SER A 1 92 ? 18.870 -4.920 -9.649 1.00 91.06 92 SER A CA 1
ATOM 670 C C . SER A 1 92 ? 18.178 -3.643 -9.164 1.00 91.06 92 SER A C 1
ATOM 672 O O . SER A 1 92 ? 18.130 -3.411 -7.959 1.00 91.06 92 SER A O 1
ATOM 674 N N . LEU A 1 93 ? 17.555 -2.876 -10.069 1.00 91.06 93 LEU A N 1
ATOM 675 C CA . LEU A 1 93 ? 16.778 -1.680 -9.737 1.00 91.06 93 LEU A CA 1
ATOM 676 C C . LEU A 1 93 ? 15.615 -2.028 -8.810 1.00 91.06 93 LEU A C 1
ATOM 678 O O . LEU A 1 93 ? 15.428 -1.368 -7.791 1.00 91.06 93 LEU A O 1
ATOM 682 N N . PHE A 1 94 ? 14.884 -3.100 -9.121 1.00 92.50 94 PHE A N 1
ATOM 683 C CA . PHE A 1 94 ? 13.783 -3.591 -8.299 1.00 92.50 94 PHE A CA 1
ATOM 684 C C . PHE A 1 94 ? 14.241 -3.974 -6.885 1.00 92.50 94 PHE A C 1
ATOM 686 O O . PHE A 1 94 ? 13.649 -3.528 -5.902 1.00 92.50 94 PHE A O 1
ATOM 693 N N . LEU A 1 95 ? 15.332 -4.740 -6.759 1.00 94.38 95 LEU A N 1
ATOM 694 C CA . LEU A 1 95 ? 15.860 -5.166 -5.461 1.00 94.38 95 LEU A CA 1
ATOM 695 C C . LEU A 1 95 ? 16.386 -3.982 -4.637 1.00 94.38 95 LEU A C 1
ATOM 697 O O . LEU A 1 95 ? 16.101 -3.879 -3.440 1.00 94.38 95 LEU A O 1
ATOM 701 N N . THR A 1 96 ? 17.118 -3.064 -5.272 1.00 90.19 96 THR A N 1
ATOM 702 C CA . THR A 1 96 ? 17.567 -1.819 -4.640 1.00 90.19 96 THR A CA 1
ATOM 703 C C . THR A 1 96 ? 16.372 -0.985 -4.186 1.00 90.19 96 THR A C 1
ATOM 705 O O . THR A 1 96 ? 16.364 -0.509 -3.054 1.00 90.19 96 THR A O 1
ATOM 708 N N . GLY A 1 97 ? 15.335 -0.872 -5.015 1.00 89.62 97 GLY A N 1
ATOM 709 C CA . GLY A 1 97 ? 14.094 -0.175 -4.703 1.00 89.62 97 GLY A CA 1
ATOM 710 C C . GLY A 1 97 ? 13.361 -0.744 -3.490 1.00 89.62 97 GLY A C 1
ATOM 711 O O . GLY A 1 97 ? 13.052 -0.002 -2.560 1.00 89.62 97 GLY A O 1
ATOM 712 N N . ILE A 1 98 ? 13.159 -2.062 -3.435 1.00 91.88 98 ILE A N 1
ATOM 713 C CA . ILE A 1 98 ? 12.569 -2.727 -2.259 1.00 91.88 98 ILE A CA 1
ATOM 714 C C . ILE A 1 98 ? 13.433 -2.504 -1.016 1.00 91.88 98 ILE A C 1
ATOM 716 O O . ILE A 1 98 ? 12.909 -2.246 0.067 1.00 91.88 98 ILE A O 1
ATOM 720 N N . THR A 1 99 ? 14.757 -2.548 -1.167 1.00 90.94 99 THR A N 1
ATOM 721 C CA . THR A 1 99 ? 15.684 -2.282 -0.060 1.00 90.94 99 THR A CA 1
ATOM 722 C C . THR A 1 99 ? 15.551 -0.841 0.446 1.00 90.94 99 THR A C 1
ATOM 724 O O . THR A 1 99 ? 15.528 -0.622 1.654 1.00 90.94 99 THR A O 1
ATOM 727 N N . LEU A 1 100 ? 15.397 0.144 -0.447 1.00 88.12 100 LEU A N 1
ATOM 728 C CA . LEU A 1 100 ? 15.136 1.547 -0.098 1.00 88.12 100 LEU A CA 1
ATOM 729 C C . LEU A 1 100 ? 13.807 1.718 0.648 1.00 88.12 100 LEU A C 1
ATOM 731 O O . LEU A 1 100 ? 13.755 2.467 1.620 1.00 88.12 100 LEU A O 1
ATOM 735 N N . VAL A 1 101 ? 12.757 1.006 0.230 1.00 91.75 101 VAL A N 1
ATOM 736 C CA . VAL A 1 101 ? 11.455 1.007 0.917 1.00 91.75 101 VAL A CA 1
ATOM 737 C C . VAL A 1 101 ? 11.563 0.372 2.303 1.00 91.75 101 VAL A C 1
ATOM 739 O O . VAL A 1 101 ? 10.983 0.883 3.255 1.00 91.75 101 VAL A O 1
ATOM 742 N N . ALA A 1 102 ? 12.334 -0.706 2.453 1.00 90.75 102 ALA A N 1
ATOM 743 C CA . ALA A 1 102 ? 12.579 -1.329 3.754 1.00 90.75 102 ALA A CA 1
ATOM 744 C C . ALA A 1 102 ? 13.431 -0.442 4.684 1.00 90.75 102 ALA A C 1
ATOM 746 O O . ALA A 1 102 ? 13.235 -0.445 5.896 1.00 90.75 102 ALA A O 1
ATOM 747 N N . LEU A 1 103 ? 14.361 0.339 4.124 1.00 88.75 103 LEU A N 1
ATOM 748 C CA . LEU A 1 103 ? 15.209 1.290 4.852 1.00 88.75 103 LEU A CA 1
ATOM 749 C C . LEU A 1 103 ? 14.537 2.647 5.098 1.00 88.75 103 LEU A C 1
ATOM 751 O O . LEU A 1 103 ? 15.170 3.547 5.657 1.00 88.75 103 LEU A O 1
ATOM 755 N N . GLU A 1 104 ? 13.278 2.816 4.699 1.00 86.19 104 GLU A N 1
ATOM 756 C CA . GLU A 1 104 ? 12.552 4.080 4.796 1.00 86.19 104 GLU A CA 1
ATOM 757 C C . GLU A 1 104 ? 12.613 4.681 6.209 1.00 86.19 104 GLU A C 1
ATOM 759 O O . GLU A 1 104 ? 12.882 5.874 6.345 1.00 86.19 104 GLU A O 1
ATOM 764 N N . ASP A 1 105 ? 12.492 3.875 7.267 1.00 83.62 105 ASP A N 1
ATOM 765 C CA . ASP A 1 105 ? 12.565 4.356 8.655 1.00 83.62 105 ASP A CA 1
ATOM 766 C C . ASP A 1 105 ? 13.895 5.070 8.983 1.00 83.62 105 ASP A C 1
ATOM 768 O O . ASP A 1 105 ? 13.943 6.001 9.800 1.00 83.62 105 ASP A O 1
ATOM 772 N N . VAL A 1 106 ? 14.984 4.677 8.314 1.00 83.00 106 VAL A N 1
ATOM 773 C CA . VAL A 1 106 ? 16.315 5.286 8.448 1.00 83.00 106 VAL A CA 1
ATOM 774 C C . VAL A 1 106 ? 16.432 6.542 7.578 1.00 83.00 106 VAL A C 1
ATOM 776 O O . VAL A 1 106 ? 16.948 7.565 8.037 1.00 83.00 106 VAL A O 1
ATOM 779 N N . ILE A 1 107 ? 15.934 6.485 6.338 1.00 76.06 107 ILE A N 1
ATOM 780 C CA . ILE A 1 107 ? 16.067 7.556 5.331 1.00 76.06 107 ILE A CA 1
ATOM 781 C C . ILE A 1 107 ? 15.028 8.677 5.563 1.00 76.06 107 ILE A C 1
ATOM 783 O O . ILE A 1 107 ? 15.242 9.830 5.184 1.00 76.06 107 ILE A O 1
ATOM 787 N N . ARG A 1 108 ? 13.935 8.378 6.277 1.00 80.38 108 ARG A N 1
ATOM 788 C CA . ARG A 1 108 ? 12.813 9.274 6.606 1.00 80.38 108 ARG A CA 1
ATOM 789 C C . ARG A 1 108 ? 12.202 9.986 5.389 1.00 80.38 108 ARG A C 1
ATOM 791 O O . ARG A 1 108 ? 11.818 11.161 5.510 1.00 80.38 108 ARG A O 1
ATOM 798 N N . LEU A 1 109 ? 12.173 9.286 4.257 1.00 80.94 109 LEU A N 1
ATOM 799 C CA . LEU A 1 109 ? 11.388 9.606 3.059 1.00 80.94 109 LEU A CA 1
ATOM 800 C C . LEU A 1 109 ? 10.040 8.889 3.150 1.00 80.94 109 LEU A C 1
ATOM 802 O O . LEU A 1 109 ? 9.925 7.973 3.943 1.00 80.94 109 LEU A O 1
ATOM 806 N N . ASP A 1 110 ? 9.045 9.275 2.357 1.00 86.56 110 ASP A N 1
ATOM 807 C CA . ASP A 1 110 ? 7.756 8.573 2.346 1.00 86.56 110 ASP A CA 1
ATOM 808 C C . ASP A 1 110 ? 7.822 7.318 1.452 1.00 86.56 110 ASP A C 1
ATOM 810 O O . ASP A 1 110 ? 8.274 7.417 0.303 1.00 86.56 110 ASP A O 1
ATOM 814 N N . LYS A 1 111 ? 7.305 6.160 1.909 1.00 87.69 111 LYS A N 1
ATOM 815 C CA . LYS A 1 111 ? 7.215 4.909 1.104 1.00 87.69 111 LYS A CA 1
ATOM 816 C C . LYS A 1 111 ? 6.667 5.162 -0.295 1.00 87.69 111 LYS A C 1
ATOM 818 O O . LYS A 1 111 ? 7.210 4.667 -1.279 1.00 87.69 111 LYS A O 1
ATOM 823 N N . ALA A 1 112 ? 5.597 5.955 -0.378 1.00 89.38 112 ALA A N 1
ATOM 824 C CA . ALA A 1 112 ? 4.932 6.280 -1.634 1.00 89.38 112 ALA A CA 1
ATOM 825 C C . ALA A 1 112 ? 5.859 7.041 -2.595 1.00 89.38 112 ALA A C 1
ATOM 827 O O . ALA A 1 112 ? 5.909 6.718 -3.780 1.00 89.38 112 ALA A O 1
ATOM 828 N N . ALA A 1 113 ? 6.639 8.002 -2.091 1.00 87.31 113 ALA A N 1
ATOM 829 C CA . ALA A 1 113 ? 7.580 8.762 -2.909 1.00 87.31 113 ALA A CA 1
ATOM 830 C C . ALA A 1 113 ? 8.700 7.864 -3.459 1.00 87.31 113 ALA A C 1
ATOM 832 O O . ALA A 1 113 ? 9.026 7.949 -4.645 1.00 87.31 113 ALA A O 1
ATOM 833 N N . ILE A 1 114 ? 9.242 6.964 -2.626 1.00 88.69 114 ILE A N 1
ATOM 834 C CA . ILE A 1 114 ? 10.268 6.001 -3.052 1.00 88.69 114 ILE A CA 1
ATOM 835 C C . ILE A 1 114 ? 9.719 5.086 -4.156 1.00 88.69 114 ILE A C 1
ATOM 837 O O . ILE A 1 114 ? 10.373 4.903 -5.182 1.00 88.69 114 ILE A O 1
ATOM 841 N N . MET A 1 115 ? 8.506 4.557 -3.974 1.00 90.88 115 MET A N 1
ATOM 842 C CA . MET A 1 115 ? 7.857 3.660 -4.937 1.00 90.88 115 MET A CA 1
ATOM 843 C C . MET A 1 115 ? 7.550 4.346 -6.273 1.00 90.88 115 MET A C 1
ATOM 845 O O . MET A 1 115 ? 7.792 3.757 -7.325 1.00 90.88 115 MET A O 1
ATOM 849 N N . LEU A 1 116 ? 7.067 5.593 -6.256 1.00 89.56 116 LEU A N 1
ATOM 850 C CA . LEU A 1 116 ? 6.794 6.361 -7.479 1.00 89.56 116 LEU A CA 1
ATOM 851 C C . LEU A 1 116 ? 8.070 6.644 -8.276 1.00 89.56 116 LEU A C 1
ATOM 853 O O . LEU A 1 116 ? 8.087 6.530 -9.505 1.00 89.56 116 LEU A O 1
ATOM 857 N N . VAL A 1 117 ? 9.156 6.984 -7.583 1.00 87.19 117 VAL A N 1
ATOM 858 C CA . VAL A 1 117 ? 10.457 7.194 -8.221 1.00 87.19 117 VAL A CA 1
ATOM 859 C C . VAL A 1 117 ? 11.020 5.886 -8.774 1.00 87.19 117 VAL A C 1
ATOM 861 O O . VAL A 1 117 ? 11.460 5.855 -9.918 1.00 87.19 117 VAL A O 1
ATOM 864 N N . LEU A 1 118 ? 10.946 4.787 -8.022 1.00 90.31 118 LEU A N 1
ATOM 865 C CA . LEU A 1 118 ? 11.362 3.475 -8.516 1.00 90.31 118 LEU A CA 1
ATOM 866 C C . LEU A 1 118 ? 10.591 3.079 -9.784 1.00 90.31 118 LEU A C 1
ATOM 868 O O . LEU A 1 118 ? 11.203 2.699 -10.780 1.00 90.31 118 LEU A O 1
ATOM 872 N N . ALA A 1 119 ? 9.262 3.213 -9.761 1.00 90.38 119 ALA A N 1
ATOM 873 C CA . ALA A 1 119 ? 8.408 2.890 -10.897 1.00 90.38 119 ALA A CA 1
ATOM 874 C C . ALA A 1 119 ? 8.759 3.740 -12.124 1.00 90.38 119 ALA A C 1
ATOM 876 O O . ALA A 1 119 ? 8.941 3.200 -13.213 1.00 90.38 119 ALA A O 1
ATOM 877 N N . SER A 1 120 ? 8.907 5.055 -11.952 1.00 89.31 120 SER A N 1
ATOM 878 C CA . SER A 1 120 ? 9.269 5.950 -13.057 1.00 89.31 120 SER A CA 1
ATOM 879 C C . SER A 1 120 ? 10.655 5.645 -13.629 1.00 89.31 120 SER A C 1
ATOM 881 O O . SER A 1 120 ? 10.783 5.599 -14.846 1.00 89.31 120 SER A O 1
ATOM 883 N N . VAL A 1 121 ? 11.662 5.349 -12.800 1.00 89.69 121 VAL A N 1
ATOM 884 C CA . VAL A 1 121 ? 13.007 4.948 -13.262 1.00 89.69 121 VAL A CA 1
ATOM 885 C C . VAL A 1 121 ? 12.985 3.618 -14.022 1.00 89.69 121 VAL A C 1
ATOM 887 O O . VAL A 1 121 ? 13.634 3.484 -15.059 1.00 89.69 121 VAL A O 1
ATOM 890 N N . MET A 1 122 ? 12.236 2.625 -13.537 1.00 90.06 122 MET A N 1
ATOM 891 C CA . MET A 1 122 ? 12.123 1.334 -14.222 1.00 90.06 122 MET A CA 1
ATOM 892 C C . MET A 1 122 ? 11.406 1.470 -15.570 1.00 90.06 122 MET A C 1
ATOM 894 O O . MET A 1 122 ? 11.867 0.908 -16.564 1.00 90.06 122 MET A O 1
ATOM 898 N N . TRP A 1 123 ? 10.320 2.248 -15.627 1.00 90.50 123 TRP A N 1
ATOM 899 C CA . TRP A 1 123 ? 9.588 2.496 -16.870 1.00 90.50 123 TRP A CA 1
ATOM 900 C C . TRP A 1 123 ? 10.392 3.320 -17.876 1.00 90.50 123 TRP A C 1
ATOM 902 O O . TRP A 1 123 ? 10.347 3.005 -19.063 1.00 90.50 123 TRP A O 1
ATOM 912 N N . THR A 1 124 ? 11.165 4.326 -17.449 1.00 88.00 124 THR A N 1
ATOM 913 C CA . THR A 1 124 ? 12.027 5.082 -18.374 1.00 88.00 124 THR A CA 1
ATOM 914 C C . THR A 1 124 ? 13.165 4.239 -18.926 1.00 88.00 124 THR A C 1
ATOM 916 O O . THR A 1 124 ? 13.446 4.320 -20.123 1.00 88.00 124 THR A O 1
ATOM 919 N N . TYR A 1 125 ? 13.783 3.391 -18.099 1.00 88.75 125 TYR A N 1
ATOM 920 C CA . TYR A 1 125 ? 14.784 2.436 -18.569 1.00 88.75 125 TYR A CA 1
ATOM 921 C C . TYR A 1 125 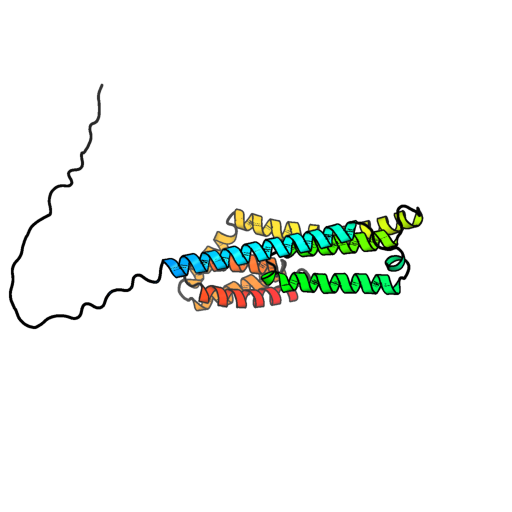? 14.185 1.446 -19.578 1.00 88.75 125 TYR A C 1
ATOM 923 O O . TYR A 1 125 ? 14.746 1.234 -20.653 1.00 88.75 125 TYR A O 1
ATOM 931 N N . HIS A 1 126 ? 13.007 0.894 -19.280 1.00 88.69 126 HIS A N 1
ATOM 932 C CA . HIS A 1 126 ? 12.330 -0.027 -20.188 1.00 88.69 126 HIS A CA 1
ATOM 933 C C . HIS A 1 126 ? 11.911 0.634 -21.509 1.00 88.69 126 HIS A C 1
ATOM 935 O O . HIS A 1 126 ? 12.121 0.061 -22.577 1.00 88.69 126 HIS A O 1
ATOM 941 N N . ALA A 1 127 ? 11.410 1.871 -21.454 1.00 87.12 127 ALA A N 1
ATOM 942 C CA . ALA A 1 127 ? 11.072 2.662 -22.632 1.00 87.12 127 ALA A CA 1
ATOM 943 C C . ALA A 1 127 ? 12.293 2.963 -23.514 1.00 87.12 127 ALA A C 1
ATOM 945 O O . ALA A 1 127 ? 12.188 2.937 -24.741 1.00 87.12 127 ALA A O 1
ATOM 946 N N . ALA A 1 128 ? 13.461 3.205 -22.909 1.00 83.81 128 ALA A N 1
ATOM 947 C CA . ALA A 1 128 ? 14.699 3.445 -23.645 1.00 83.81 128 ALA A CA 1
ATOM 948 C C . ALA A 1 128 ? 15.125 2.231 -24.494 1.00 83.81 128 ALA A C 1
ATOM 950 O O . ALA A 1 128 ? 15.702 2.425 -25.566 1.00 83.81 128 ALA A O 1
ATOM 951 N N . GLN A 1 129 ? 14.781 1.008 -24.065 1.00 81.62 129 GLN A N 1
ATOM 952 C CA . GLN A 1 129 ? 15.081 -0.237 -24.783 1.00 81.62 129 GLN A CA 1
ATOM 953 C C . GLN A 1 129 ? 14.347 -0.392 -26.105 1.00 81.62 129 GLN A C 1
ATOM 955 O O . GLN A 1 129 ? 14.903 -0.892 -27.078 1.00 81.62 129 GLN A O 1
ATOM 960 N N . LYS A 1 130 ? 13.109 0.087 -26.175 1.00 77.81 130 LYS A N 1
ATOM 961 C CA . LYS A 1 130 ? 12.275 -0.063 -27.371 1.00 77.81 130 LYS A CA 1
ATOM 962 C C . LYS A 1 130 ? 12.612 0.959 -28.467 1.00 77.81 130 LYS A C 1
ATOM 964 O O . LYS A 1 130 ? 11.983 0.939 -29.516 1.00 77.81 130 LYS A O 1
ATOM 969 N N . HIS A 1 131 ? 13.581 1.857 -28.237 1.00 73.81 131 HIS A N 1
ATOM 970 C CA . HIS A 1 131 ? 13.980 2.935 -29.154 1.00 73.81 131 HIS A CA 1
ATOM 971 C C . HIS A 1 131 ? 12.794 3.637 -29.857 1.00 73.81 131 HIS A C 1
ATOM 973 O O . HIS A 1 131 ? 12.785 3.753 -31.088 1.00 73.81 131 HIS A O 1
ATOM 979 N N . PRO A 1 132 ? 11.810 4.162 -29.101 1.00 64.31 132 PRO A N 1
ATOM 980 C CA . PRO A 1 132 ? 10.556 4.681 -29.658 1.00 64.31 132 PRO A CA 1
ATOM 981 C C . PRO A 1 132 ? 10.743 5.879 -30.602 1.00 64.31 132 PRO A C 1
ATOM 983 O O . PRO A 1 132 ? 9.860 6.200 -31.385 1.00 64.31 132 PRO A O 1
ATOM 986 N N . THR A 1 133 ? 11.894 6.555 -30.551 1.00 70.50 133 THR A N 1
ATOM 987 C CA . THR A 1 133 ? 12.226 7.690 -31.426 1.00 70.50 133 THR A CA 1
ATOM 988 C C . THR A 1 133 ? 12.868 7.285 -32.753 1.00 70.50 133 THR A C 1
ATOM 990 O O . THR A 1 133 ? 13.037 8.139 -33.621 1.00 70.50 133 THR A O 1
ATOM 993 N N . LYS A 1 134 ? 13.262 6.015 -32.915 1.00 70.56 134 LYS A N 1
ATOM 994 C CA . LYS A 1 134 ? 13.981 5.517 -34.100 1.00 70.56 134 LYS A CA 1
ATOM 995 C C . LYS A 1 134 ? 13.191 4.490 -34.913 1.00 70.56 134 LYS A C 1
ATOM 997 O O . LYS A 1 134 ? 13.511 4.305 -36.081 1.00 70.56 134 LYS A O 1
ATOM 1002 N N . SER A 1 135 ? 12.204 3.826 -34.311 1.00 76.81 135 SER A N 1
ATOM 1003 C CA . SER A 1 135 ? 11.379 2.806 -34.962 1.00 76.81 135 SER A CA 1
ATOM 1004 C C . SER A 1 135 ? 9.902 3.019 -34.634 1.00 76.81 135 SER A C 1
ATOM 1006 O O . SER A 1 135 ? 9.544 3.160 -33.464 1.00 76.81 135 SER A O 1
ATOM 1008 N N . GLU A 1 136 ? 9.055 3.017 -35.664 1.00 80.31 136 GLU A N 1
ATOM 1009 C CA . GLU A 1 136 ? 7.594 3.090 -35.529 1.00 80.31 136 GLU A CA 1
ATOM 1010 C C . GLU A 1 136 ? 7.046 1.850 -34.800 1.00 80.31 136 GLU A C 1
ATOM 1012 O O . GLU A 1 136 ? 6.253 1.981 -33.871 1.00 80.31 136 GLU A O 1
ATOM 1017 N N . GLU A 1 137 ? 7.588 0.662 -35.099 1.00 82.19 137 GLU A N 1
ATOM 1018 C CA . GLU A 1 137 ? 7.261 -0.586 -34.392 1.00 82.19 137 GLU A CA 1
ATOM 1019 C C . GLU A 1 137 ? 7.621 -0.511 -32.899 1.00 82.19 137 GLU A C 1
ATOM 1021 O O . GLU A 1 137 ? 6.875 -0.973 -32.034 1.00 82.19 137 GLU A O 1
ATOM 1026 N N . GLY A 1 138 ? 8.759 0.113 -32.574 1.00 81.25 138 GLY A N 1
ATOM 1027 C CA . GLY A 1 138 ? 9.201 0.313 -31.192 1.00 81.25 138 GLY A CA 1
ATOM 1028 C C . GLY A 1 138 ? 8.269 1.232 -30.400 1.00 81.25 138 GLY A C 1
ATOM 1029 O O . GLY A 1 138 ? 8.013 0.994 -29.217 1.00 81.25 138 GLY A O 1
ATOM 1030 N N . HIS A 1 139 ? 7.722 2.256 -31.058 1.00 84.88 139 HIS A N 1
ATOM 1031 C CA . HIS A 1 139 ? 6.732 3.152 -30.469 1.00 84.88 139 HIS A CA 1
ATOM 1032 C C . HIS A 1 139 ? 5.402 2.432 -30.206 1.00 84.88 139 HIS A C 1
ATOM 1034 O O . HIS A 1 139 ? 4.886 2.523 -29.090 1.00 84.88 139 HIS A O 1
ATOM 1040 N N . GLU A 1 140 ? 4.872 1.679 -31.174 1.00 86.88 140 GLU A N 1
ATOM 1041 C CA . GLU A 1 140 ? 3.611 0.948 -30.990 1.00 86.88 140 GLU A CA 1
ATOM 1042 C C . GLU A 1 140 ? 3.704 -0.112 -29.885 1.00 86.88 140 GLU A C 1
ATOM 1044 O O . GLU A 1 140 ? 2.820 -0.190 -29.026 1.00 86.88 140 GLU A O 1
ATOM 1049 N N . LEU A 1 141 ? 4.797 -0.883 -29.852 1.00 87.19 141 LEU A N 1
ATOM 1050 C CA . LEU A 1 141 ? 5.038 -1.882 -28.807 1.00 87.19 141 LEU A CA 1
ATOM 1051 C C . LEU A 1 141 ? 5.098 -1.243 -27.418 1.00 87.19 141 LEU A C 1
ATOM 1053 O O . LEU A 1 141 ? 4.456 -1.727 -26.484 1.00 87.19 141 LEU A O 1
ATOM 1057 N N . LEU A 1 142 ? 5.838 -0.139 -27.287 1.00 88.94 142 LEU A N 1
ATOM 1058 C CA . LEU A 1 142 ? 5.945 0.590 -26.029 1.00 88.94 142 LEU A CA 1
ATOM 1059 C C . LEU A 1 142 ? 4.580 1.136 -25.589 1.00 88.94 142 LEU A C 1
ATOM 1061 O O . LEU A 1 142 ? 4.196 0.969 -24.433 1.00 88.94 142 LEU A O 1
ATOM 1065 N N . HIS A 1 143 ? 3.826 1.747 -26.506 1.00 88.88 143 HIS A N 1
ATOM 1066 C CA . HIS A 1 143 ? 2.492 2.272 -26.221 1.00 88.88 143 HIS A CA 1
ATOM 1067 C C . HIS A 1 143 ? 1.537 1.168 -25.746 1.00 88.88 143 HIS A C 1
ATOM 1069 O O . HIS A 1 143 ? 0.810 1.359 -24.768 1.00 88.88 143 HIS A O 1
ATOM 1075 N N . HIS A 1 144 ? 1.563 0.000 -26.393 1.00 90.94 144 HIS A N 1
ATOM 1076 C CA . HIS A 1 144 ? 0.751 -1.145 -25.991 1.00 90.94 144 HIS A CA 1
ATOM 1077 C C . HIS A 1 144 ? 1.104 -1.638 -24.578 1.00 90.94 144 HIS A C 1
ATOM 1079 O O . HIS A 1 144 ? 0.207 -1.815 -23.750 1.00 90.94 144 HIS A O 1
ATOM 1085 N N . GLU A 1 145 ? 2.393 -1.813 -24.271 1.00 91.06 145 GLU A N 1
ATOM 1086 C CA . GLU A 1 145 ? 2.851 -2.272 -22.951 1.00 91.06 145 GLU A CA 1
ATOM 1087 C C . GLU A 1 145 ? 2.531 -1.257 -21.836 1.00 91.06 145 GLU A C 1
ATOM 1089 O O . GLU A 1 145 ? 2.028 -1.648 -20.779 1.00 91.06 145 GLU A O 1
ATOM 1094 N N . LEU A 1 146 ? 2.739 0.043 -22.079 1.00 90.81 146 LEU A N 1
ATOM 1095 C CA . LEU A 1 146 ? 2.369 1.113 -21.141 1.00 90.81 146 LEU A CA 1
ATOM 1096 C C . LEU A 1 146 ? 0.861 1.182 -20.913 1.00 90.81 146 LEU A C 1
ATOM 1098 O O . LEU A 1 146 ? 0.421 1.282 -19.770 1.00 90.81 146 LEU A O 1
ATOM 1102 N N . SER A 1 147 ? 0.065 1.126 -21.983 1.00 93.12 147 SER A N 1
ATOM 1103 C CA . SER A 1 147 ? -1.395 1.173 -21.886 1.00 93.12 147 SER A CA 1
ATOM 1104 C C . SER A 1 147 ? -1.929 -0.015 -21.090 1.00 93.12 147 SER A C 1
ATOM 1106 O O . SER A 1 147 ? -2.759 0.170 -20.197 1.00 93.12 147 SER A O 1
ATOM 1108 N N . LYS A 1 148 ? -1.399 -1.218 -21.341 1.00 93.06 148 LYS A N 1
ATOM 1109 C CA . LYS A 1 148 ? -1.745 -2.417 -20.578 1.00 93.06 148 LYS A CA 1
ATOM 1110 C C . LYS A 1 148 ? -1.360 -2.279 -19.104 1.00 93.06 148 LYS A C 1
ATOM 1112 O O . LYS A 1 148 ? -2.219 -2.442 -18.245 1.00 93.06 148 LYS A O 1
ATOM 1117 N N . GLY A 1 149 ? -0.115 -1.897 -18.807 1.00 91.38 149 GLY A N 1
ATOM 1118 C CA . GLY A 1 149 ? 0.349 -1.718 -17.429 1.00 91.38 149 GLY A CA 1
ATOM 1119 C C . GLY A 1 149 ? -0.442 -0.653 -16.662 1.00 91.38 149 GLY A C 1
ATOM 1120 O O . GLY A 1 149 ? -0.809 -0.864 -15.506 1.00 91.38 149 GLY A O 1
ATOM 1121 N N . LEU A 1 150 ? -0.765 0.470 -17.311 1.00 92.81 150 LEU A N 1
ATOM 1122 C CA . LEU A 1 150 ? -1.590 1.525 -16.723 1.00 92.81 150 LEU A CA 1
ATOM 1123 C C . LEU A 1 150 ? -3.033 1.063 -16.496 1.00 92.81 150 LEU A C 1
ATOM 1125 O O . LEU A 1 150 ? -3.625 1.424 -15.484 1.00 92.81 150 LEU A O 1
ATOM 1129 N N . THR A 1 151 ? -3.591 0.267 -17.409 1.00 95.31 151 THR A N 1
ATOM 1130 C CA . THR A 1 151 ? -4.941 -0.296 -17.267 1.00 95.31 151 THR A CA 1
ATOM 1131 C C . THR A 1 151 ? -5.000 -1.280 -16.104 1.00 95.31 151 THR A C 1
ATOM 1133 O O . THR A 1 151 ? -5.895 -1.169 -15.269 1.00 95.31 151 THR A O 1
ATOM 1136 N N . ASP A 1 152 ? -4.022 -2.179 -15.990 1.00 92.12 152 ASP A N 1
ATOM 1137 C CA . ASP A 1 152 ? -3.957 -3.166 -14.910 1.00 92.12 152 ASP A CA 1
ATOM 1138 C C . ASP A 1 152 ? -3.828 -2.470 -13.545 1.00 92.12 152 ASP A C 1
ATOM 1140 O O . ASP A 1 152 ? -4.655 -2.681 -12.656 1.00 92.12 152 ASP A O 1
ATOM 1144 N N . VAL A 1 153 ? -2.865 -1.554 -13.389 1.00 92.06 153 VAL A N 1
ATOM 1145 C CA . VAL A 1 153 ? -2.679 -0.796 -12.136 1.00 92.06 153 VAL A CA 1
ATOM 1146 C C . VAL A 1 153 ? -3.870 0.124 -11.857 1.00 92.06 153 VAL A C 1
ATOM 1148 O O . VAL A 1 153 ? -4.348 0.206 -10.724 1.00 92.06 153 VAL A O 1
ATOM 1151 N N . GLY A 1 154 ? -4.377 0.799 -12.887 1.00 93.94 154 GLY A N 1
ATOM 1152 C CA . GLY A 1 154 ? -5.533 1.682 -12.796 1.00 93.94 154 GLY A CA 1
ATOM 1153 C C . GLY A 1 154 ? -6.790 0.942 -12.356 1.00 93.94 154 GLY A C 1
ATOM 1154 O O . GLY A 1 154 ? -7.536 1.475 -11.542 1.00 93.94 154 GLY A O 1
ATOM 1155 N N . SER A 1 155 ? -6.996 -0.295 -12.814 1.00 91.56 155 SER A N 1
ATOM 1156 C CA . SER A 1 155 ? -8.134 -1.123 -12.405 1.00 91.56 155 SER A CA 1
ATOM 1157 C C . SER A 1 155 ? -8.114 -1.417 -10.903 1.00 91.56 155 SER A C 1
ATOM 1159 O O . SER A 1 155 ? -9.132 -1.248 -10.236 1.00 91.56 155 SER A O 1
ATOM 1161 N N . VAL A 1 156 ? -6.941 -1.740 -10.349 1.00 89.50 156 VAL A N 1
ATOM 1162 C CA . VAL A 1 156 ? -6.762 -1.984 -8.913 1.00 89.50 156 VAL A CA 1
ATOM 1163 C C . VAL A 1 156 ? -6.974 -0.697 -8.115 1.00 89.50 156 VAL A C 1
ATOM 1165 O O . VAL A 1 156 ? -7.683 -0.703 -7.112 1.00 89.50 156 VAL A O 1
ATOM 1168 N N . ILE A 1 157 ? -6.420 0.434 -8.568 1.00 90.56 157 ILE A N 1
ATOM 1169 C CA . ILE A 1 157 ? -6.605 1.726 -7.888 1.00 90.56 157 ILE A CA 1
ATOM 1170 C C . ILE A 1 157 ? -8.076 2.150 -7.918 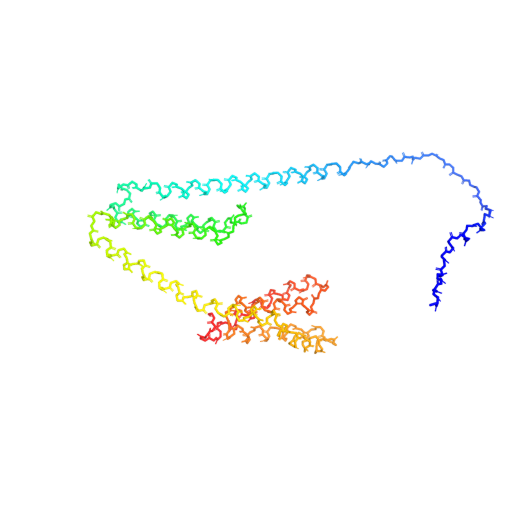1.00 90.56 157 ILE A C 1
ATOM 1172 O O . ILE A 1 157 ? -8.615 2.536 -6.885 1.00 90.56 157 ILE A O 1
ATOM 1176 N N . LEU A 1 158 ? -8.741 2.065 -9.072 1.00 89.69 158 LEU A N 1
ATOM 1177 C CA . LEU A 1 158 ? -10.159 2.405 -9.214 1.00 89.69 158 LEU A CA 1
ATOM 1178 C C . LEU A 1 158 ? -11.071 1.450 -8.439 1.00 89.69 158 LEU A C 1
ATOM 1180 O O . LEU A 1 158 ? -12.168 1.848 -8.062 1.00 89.69 158 LEU A O 1
ATOM 1184 N N . PHE A 1 159 ? -10.620 0.225 -8.175 1.00 82.50 159 PHE A N 1
ATOM 1185 C CA . PHE A 1 159 ? -11.311 -0.722 -7.309 1.00 82.50 159 PHE A CA 1
ATOM 1186 C C . PHE A 1 159 ? -11.145 -0.374 -5.818 1.00 82.50 159 PHE A C 1
ATOM 1188 O O . PHE A 1 159 ? -12.130 -0.326 -5.081 1.00 82.50 159 PHE A O 1
ATOM 1195 N N . LEU A 1 160 ? -9.923 -0.071 -5.369 1.00 83.38 160 LEU A N 1
ATOM 1196 C CA . LEU A 1 160 ? -9.617 0.159 -3.950 1.00 83.38 160 LEU A CA 1
ATOM 1197 C C . LEU A 1 160 ? -9.954 1.578 -3.464 1.00 83.38 160 LEU A C 1
ATOM 1199 O O . LEU A 1 160 ? -10.364 1.766 -2.317 1.00 83.38 160 LEU A O 1
ATOM 1203 N N . LEU A 1 161 ? -9.801 2.591 -4.320 1.00 87.06 161 LEU A N 1
ATOM 1204 C CA . LEU A 1 161 ? -9.974 3.998 -3.951 1.00 87.06 161 LEU A CA 1
ATOM 1205 C C . LEU A 1 161 ? -11.405 4.321 -3.478 1.00 87.06 161 LEU A C 1
ATOM 1207 O O . LEU A 1 161 ? -11.536 4.974 -2.440 1.00 87.06 161 LEU A O 1
ATOM 1211 N N . PRO A 1 162 ? -12.484 3.852 -4.139 1.00 85.44 162 PRO A N 1
ATOM 1212 C CA . PRO A 1 162 ? -13.844 4.034 -3.641 1.00 85.44 162 PRO A CA 1
ATOM 1213 C C . PRO A 1 162 ? -14.102 3.284 -2.335 1.00 85.44 162 PRO A C 1
ATOM 1215 O O . PRO A 1 162 ? -14.784 3.820 -1.468 1.00 85.44 162 PRO A O 1
ATOM 1218 N N . ALA A 1 163 ? -13.548 2.078 -2.166 1.00 79.25 163 ALA A N 1
ATOM 1219 C CA . ALA A 1 163 ? -13.727 1.298 -0.942 1.00 79.25 163 ALA A CA 1
ATOM 1220 C C . ALA A 1 163 ? -13.146 2.040 0.275 1.00 79.25 163 ALA A C 1
ATOM 1222 O O . ALA A 1 163 ? -13.852 2.274 1.259 1.00 79.25 163 ALA A O 1
ATOM 1223 N N . MET A 1 164 ? -11.899 2.512 0.165 1.00 84.94 164 MET A N 1
ATOM 1224 C CA . MET A 1 164 ? -11.265 3.336 1.197 1.00 84.94 164 MET A CA 1
ATOM 1225 C C . MET A 1 164 ? -12.000 4.677 1.387 1.00 84.94 164 MET A C 1
ATOM 1227 O O . MET A 1 164 ? -12.203 5.123 2.518 1.00 84.94 164 MET A O 1
ATOM 1231 N N . GLY A 1 165 ? -12.450 5.303 0.293 1.00 88.56 165 GLY A N 1
ATOM 1232 C CA . GLY A 1 165 ? -13.174 6.576 0.316 1.00 88.56 165 GLY A CA 1
ATOM 1233 C C . GLY A 1 165 ? -14.541 6.504 1.004 1.00 88.56 165 GLY A C 1
ATOM 1234 O O . GLY A 1 165 ? -14.880 7.398 1.780 1.00 88.56 165 GLY A O 1
ATOM 1235 N N . ILE A 1 166 ? -15.311 5.435 0.778 1.00 86.31 166 ILE A N 1
ATOM 1236 C CA . ILE A 1 166 ? -16.599 5.201 1.451 1.00 86.31 166 ILE A CA 1
ATOM 1237 C C . ILE A 1 166 ? -16.378 5.051 2.955 1.00 86.31 166 ILE A C 1
ATOM 1239 O O . ILE A 1 166 ? -17.098 5.663 3.742 1.00 86.31 166 ILE A O 1
ATOM 1243 N N . VAL A 1 167 ? -15.368 4.285 3.365 1.00 82.81 167 VAL A N 1
ATOM 1244 C CA . VAL A 1 167 ? -15.065 4.091 4.786 1.00 82.81 167 VAL A CA 1
ATOM 1245 C C . VAL A 1 167 ? -14.678 5.402 5.471 1.00 82.81 167 VAL A C 1
ATOM 1247 O O . VAL A 1 167 ? -15.168 5.685 6.567 1.00 82.81 167 VAL A O 1
ATOM 1250 N N . GLU A 1 168 ? -13.864 6.233 4.821 1.00 86.44 168 GLU A N 1
ATOM 1251 C CA . GLU A 1 168 ? -13.497 7.543 5.366 1.00 86.44 168 GLU A CA 1
ATOM 1252 C C . GLU A 1 168 ? -14.694 8.508 5.395 1.00 86.44 168 GLU A C 1
ATOM 1254 O O . GLU A 1 168 ? -14.877 9.238 6.368 1.00 86.44 168 GLU A O 1
ATOM 1259 N N . SER A 1 169 ? -15.566 8.467 4.382 1.00 90.31 169 SER A N 1
ATOM 1260 C CA . SER A 1 169 ? -16.802 9.258 4.356 1.00 90.31 169 SER A CA 1
ATOM 1261 C C . SER A 1 169 ? -17.766 8.862 5.482 1.00 90.31 169 SER A C 1
ATOM 1263 O O . SER A 1 169 ? -18.328 9.737 6.144 1.00 90.31 169 SER A O 1
ATOM 1265 N N . ILE A 1 170 ? -17.917 7.561 5.756 1.00 87.31 170 ILE A N 1
ATOM 1266 C CA . ILE A 1 170 ? -18.723 7.057 6.877 1.00 87.31 170 ILE A CA 1
ATOM 1267 C C . ILE A 1 170 ? -18.149 7.535 8.218 1.00 87.31 170 ILE A C 1
ATOM 1269 O O . ILE A 1 170 ? -18.918 7.975 9.074 1.00 87.31 170 ILE A O 1
ATOM 1273 N N . ASP A 1 171 ? -16.826 7.489 8.416 1.00 85.38 171 ASP A N 1
ATOM 1274 C CA . ASP A 1 171 ? -16.207 7.997 9.651 1.00 85.38 171 ASP A CA 1
ATOM 1275 C C . ASP A 1 171 ? -16.371 9.518 9.794 1.00 85.38 171 ASP A C 1
ATOM 1277 O O . ASP A 1 171 ? -16.661 9.987 10.893 1.00 85.38 171 ASP A O 1
ATOM 1281 N N . HIS A 1 172 ? -16.280 10.281 8.697 1.00 88.19 172 HIS A N 1
ATOM 1282 C CA . HIS A 1 172 ? -16.504 11.732 8.701 1.00 88.19 172 HIS A CA 1
ATOM 1283 C C . HIS A 1 172 ? -17.947 12.113 9.081 1.00 88.19 172 HIS A C 1
ATOM 1285 O O . HIS A 1 172 ? -18.178 13.173 9.658 1.00 88.19 172 HIS A O 1
ATOM 1291 N N . MET A 1 173 ? -18.930 11.265 8.771 1.00 90.25 173 MET A N 1
ATOM 1292 C CA . MET A 1 173 ? -20.335 11.458 9.162 1.00 90.25 173 MET A CA 1
ATOM 1293 C C . MET A 1 173 ? -20.672 10.871 10.544 1.00 90.25 173 MET A C 1
ATOM 1295 O O . MET A 1 173 ? -21.849 10.692 10.856 1.00 90.25 173 MET A O 1
ATOM 1299 N N . ASP A 1 174 ? -19.672 10.518 11.360 1.00 85.06 174 ASP A N 1
ATOM 1300 C CA . ASP A 1 174 ? -19.854 9.832 12.647 1.00 85.06 174 ASP A CA 1
ATOM 1301 C C . ASP A 1 174 ? -20.651 8.513 12.538 1.00 85.06 174 ASP A C 1
ATOM 1303 O O . ASP A 1 174 ? -21.266 8.051 13.504 1.00 85.06 174 ASP A O 1
ATOM 1307 N N . GLY A 1 175 ? -20.602 7.836 11.384 1.00 83.31 175 GLY A N 1
ATOM 1308 C CA . GLY A 1 175 ? -21.338 6.589 11.146 1.00 83.31 175 GLY A CA 1
ATOM 1309 C C . GLY A 1 175 ? -20.970 5.469 12.127 1.00 83.31 175 GLY A C 1
ATOM 1310 O O . GLY A 1 175 ? -21.812 4.654 12.506 1.00 83.31 175 GLY A O 1
ATOM 1311 N N . PHE A 1 176 ? -19.736 5.474 12.640 1.00 82.12 176 PHE A N 1
ATOM 1312 C CA . PHE A 1 176 ? -19.284 4.528 13.665 1.00 82.12 176 PHE A CA 1
ATOM 1313 C C . PHE A 1 176 ? -19.679 4.912 15.099 1.00 82.12 176 PHE A C 1
ATOM 1315 O O . PHE A 1 176 ? -19.437 4.131 16.023 1.00 82.12 176 PHE A O 1
ATOM 1322 N N . SER A 1 177 ? -20.297 6.074 15.328 1.00 83.75 177 SER A N 1
ATOM 1323 C CA . SER A 1 177 ? -20.708 6.524 16.665 1.00 83.75 177 SER A CA 1
ATOM 1324 C C . SER A 1 177 ? -21.782 5.617 17.275 1.00 83.75 177 SER A C 1
ATOM 1326 O O . SER A 1 177 ? -21.683 5.234 18.445 1.00 83.75 177 SER A O 1
ATOM 1328 N N . ALA A 1 178 ? -22.756 5.175 16.471 1.00 81.81 178 ALA A N 1
ATOM 1329 C CA . ALA A 1 178 ? -23.786 4.233 16.912 1.00 81.81 178 ALA A CA 1
ATOM 1330 C C . ALA A 1 178 ? -23.183 2.878 17.321 1.00 81.81 178 ALA A C 1
ATOM 1332 O O . ALA A 1 178 ? -23.488 2.356 18.395 1.00 81.81 178 ALA A O 1
ATOM 1333 N N . VAL A 1 179 ? -22.265 2.350 16.503 1.00 82.38 179 VAL A N 1
ATOM 1334 C CA . VAL A 1 179 ? -21.539 1.098 16.777 1.00 82.38 179 VAL A CA 1
ATOM 1335 C C . VAL A 1 179 ? -20.694 1.234 18.044 1.00 82.38 179 VAL A C 1
ATOM 1337 O O . VAL A 1 179 ? -20.767 0.395 18.938 1.00 82.38 179 VAL A O 1
ATOM 1340 N N . THR A 1 180 ? -19.950 2.333 18.169 1.00 83.62 180 THR A N 1
ATOM 1341 C CA . THR A 1 180 ? -19.132 2.635 19.352 1.00 83.62 180 THR A CA 1
ATOM 1342 C C . THR A 1 180 ? -19.993 2.694 20.615 1.00 83.62 180 THR A C 1
ATOM 1344 O O . THR A 1 180 ? -19.668 2.056 21.613 1.00 83.62 180 THR A O 1
ATOM 1347 N N . SER A 1 181 ? -21.118 3.410 20.569 1.00 82.88 181 SER A N 1
ATOM 1348 C CA . SER A 1 181 ? -22.034 3.560 21.705 1.00 82.88 181 SER A CA 1
ATOM 1349 C C . SER A 1 181 ? -22.648 2.225 22.129 1.00 82.88 181 SER A C 1
ATOM 1351 O O . SER A 1 181 ? -22.766 1.949 23.325 1.00 82.88 181 SER A O 1
ATOM 1353 N N . PHE A 1 182 ? -22.993 1.368 21.163 1.00 85.75 182 PHE A N 1
ATOM 1354 C CA . PHE A 1 182 ? -23.473 0.013 21.425 1.00 85.75 182 PHE A CA 1
ATOM 1355 C C . PHE A 1 182 ? -22.408 -0.839 22.132 1.00 85.75 182 PHE A C 1
ATOM 1357 O O . PHE A 1 182 ? -22.692 -1.433 23.175 1.00 85.75 182 PHE A O 1
ATOM 1364 N N . ILE A 1 183 ? -21.174 -0.840 21.615 1.00 85.19 183 ILE A N 1
ATOM 1365 C CA . ILE A 1 183 ? -20.052 -1.595 22.192 1.00 85.19 183 ILE A CA 1
ATOM 1366 C C . ILE A 1 183 ? -19.759 -1.12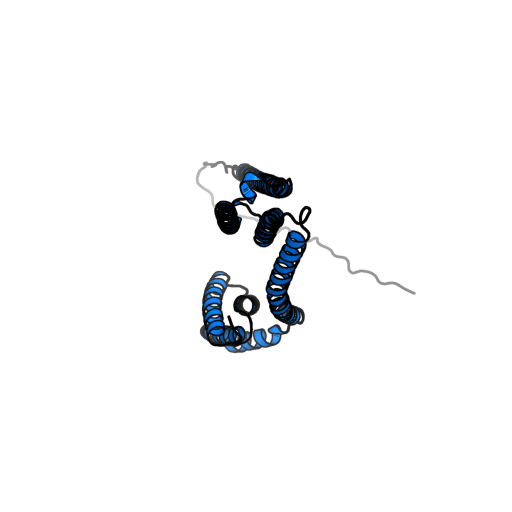0 23.620 1.00 85.19 183 ILE A C 1
ATOM 1368 O O . ILE A 1 183 ? -19.654 -1.946 24.529 1.00 85.19 183 ILE A O 1
ATOM 1372 N N . VAL A 1 184 ? -19.677 0.198 23.846 1.00 82.69 184 VAL A N 1
ATOM 1373 C CA . VAL A 1 184 ? -19.430 0.777 25.178 1.00 82.69 184 VAL A CA 1
ATOM 1374 C C . VAL A 1 184 ? -20.519 0.352 26.156 1.00 82.69 184 VAL A C 1
ATOM 1376 O O . VAL A 1 184 ? -20.201 -0.190 27.213 1.00 82.69 184 VAL A O 1
ATOM 1379 N N . ARG A 1 185 ? -21.797 0.527 25.795 1.00 80.69 185 ARG A N 1
ATOM 1380 C CA . ARG A 1 185 ? -22.931 0.186 26.666 1.00 80.69 185 ARG A CA 1
ATOM 1381 C C . ARG A 1 185 ? -22.941 -1.293 27.054 1.00 80.69 185 ARG A C 1
ATOM 1383 O O . ARG A 1 185 ? -23.247 -1.622 28.197 1.00 80.69 185 ARG A O 1
ATOM 1390 N N . TYR A 1 186 ? -22.608 -2.183 26.123 1.00 78.81 186 TYR A N 1
ATOM 1391 C CA . TYR A 1 186 ? -22.599 -3.625 26.375 1.00 78.81 186 TYR A CA 1
ATOM 1392 C C . TYR A 1 186 ? -21.375 -4.091 27.186 1.00 78.81 186 TYR A C 1
ATOM 1394 O O . TYR A 1 186 ? -21.437 -5.093 27.904 1.00 78.81 186 TYR A O 1
ATOM 1402 N N . THR A 1 187 ? -20.275 -3.342 27.106 1.00 80.62 187 THR A N 1
ATOM 1403 C CA . THR A 1 187 ? -18.990 -3.657 27.751 1.00 80.62 187 THR A CA 1
ATOM 1404 C C . THR A 1 187 ? -18.828 -2.980 29.119 1.00 80.62 187 THR A C 1
ATOM 1406 O O . THR A 1 187 ? -18.005 -3.406 29.925 1.00 80.62 187 THR A O 1
ATOM 1409 N N . GLN A 1 188 ? -19.644 -1.968 29.434 1.00 73.88 188 GLN A N 1
ATOM 1410 C CA . GLN A 1 188 ? -19.524 -1.124 30.633 1.00 73.88 188 GLN A CA 1
ATOM 1411 C C . GLN A 1 188 ? -19.477 -1.905 31.959 1.00 73.88 188 GLN A C 1
ATOM 1413 O O . GLN A 1 188 ? -18.796 -1.494 32.892 1.00 73.88 188 GLN A O 1
ATOM 1418 N N . ASN A 1 189 ? -20.159 -3.053 32.023 1.00 73.88 189 ASN A N 1
ATOM 1419 C CA . ASN A 1 189 ? -20.221 -3.905 33.216 1.00 73.88 189 ASN A CA 1
ATOM 1420 C C . ASN A 1 189 ? -19.219 -5.073 33.195 1.00 73.88 189 ASN A C 1
ATOM 1422 O O . ASN A 1 189 ? -19.128 -5.825 34.163 1.00 73.88 189 ASN A O 1
ATOM 1426 N N . SER A 1 190 ? -18.526 -5.312 32.080 1.00 79.31 190 SER A N 1
ATOM 1427 C CA . SER A 1 190 ? -17.648 -6.474 31.903 1.00 79.31 190 SER A CA 1
ATOM 1428 C C . SER A 1 190 ? -16.596 -6.178 30.826 1.00 79.31 190 SER A C 1
ATOM 1430 O O . SER A 1 190 ? -16.857 -6.430 29.646 1.00 79.31 190 SER A O 1
ATOM 1432 N N . PRO A 1 191 ? -15.411 -5.662 31.204 1.00 74.50 191 PRO A N 1
ATOM 1433 C CA . PRO A 1 191 ? -14.357 -5.300 30.251 1.00 74.50 191 PRO A CA 1
ATOM 1434 C C . PRO A 1 191 ? -13.877 -6.489 29.404 1.00 74.50 191 PRO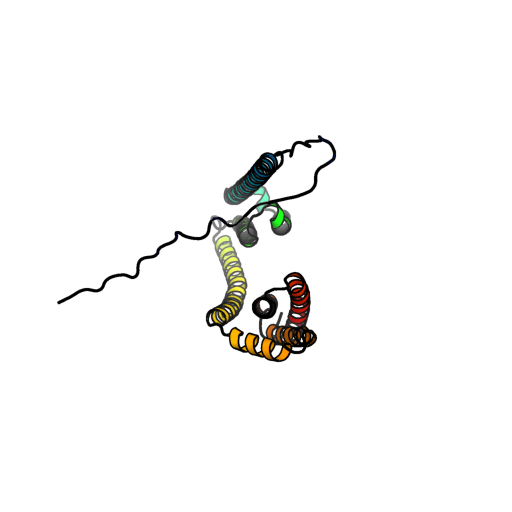 A C 1
ATOM 1436 O O . PRO A 1 191 ? -13.504 -6.301 28.247 1.00 74.50 191 PRO A O 1
ATOM 1439 N N . ASP A 1 192 ? -13.996 -7.716 29.918 1.00 81.25 192 ASP A N 1
ATOM 1440 C CA . ASP A 1 192 ? -13.650 -8.955 29.205 1.00 81.25 192 ASP A CA 1
ATOM 1441 C C . ASP A 1 192 ? -14.506 -9.196 27.949 1.00 81.25 192 ASP A C 1
ATOM 1443 O O . ASP A 1 192 ? -14.111 -9.935 27.048 1.00 81.25 192 ASP A O 1
ATOM 1447 N N . ARG A 1 193 ? -15.678 -8.549 27.847 1.00 85.12 193 ARG A N 1
ATOM 1448 C CA . ARG A 1 193 ? -16.577 -8.672 26.686 1.00 85.12 193 ARG A CA 1
ATOM 1449 C C . ARG A 1 193 ? -16.147 -7.821 25.496 1.00 85.12 193 ARG A C 1
ATOM 1451 O O . ARG A 1 193 ? -16.643 -8.048 24.393 1.00 85.12 193 ARG A O 1
ATOM 1458 N N . LEU A 1 194 ? -15.223 -6.879 25.698 1.00 87.81 194 LEU A N 1
ATOM 1459 C CA . LEU A 1 194 ? -14.771 -5.979 24.641 1.00 87.81 194 LEU A CA 1
ATOM 1460 C C . LEU A 1 194 ? -14.115 -6.745 23.494 1.00 87.81 194 LEU A C 1
ATOM 1462 O O . LEU A 1 194 ? -14.468 -6.551 22.332 1.00 87.81 194 LEU A O 1
ATOM 1466 N N . MET A 1 195 ? -13.150 -7.608 23.832 1.00 90.62 195 MET A N 1
ATOM 1467 C CA . MET A 1 195 ? -12.312 -8.266 22.833 1.00 90.62 195 MET A CA 1
ATOM 1468 C C . MET A 1 195 ? -13.090 -9.222 21.928 1.00 90.62 195 MET A C 1
ATOM 1470 O O . MET A 1 195 ? -12.990 -9.073 20.712 1.00 90.62 195 MET A O 1
ATOM 1474 N N . PRO A 1 196 ? -13.915 -10.145 22.452 1.00 91.25 196 PRO A N 1
ATOM 1475 C CA . PRO A 1 196 ? -14.725 -11.011 21.602 1.00 91.25 196 PRO A CA 1
ATOM 1476 C C . PRO A 1 196 ? -15.639 -10.214 20.666 1.00 91.25 196 PRO A C 1
ATOM 1478 O O . PRO A 1 196 ? -15.769 -10.558 19.492 1.00 91.25 196 PRO A O 1
ATOM 1481 N N . MET A 1 197 ? -16.227 -9.115 21.151 1.00 90.31 197 MET A N 1
ATOM 1482 C CA . MET A 1 197 ? -17.119 -8.280 20.349 1.00 90.31 197 MET A CA 1
ATOM 1483 C C . MET A 1 197 ? -16.367 -7.568 19.217 1.00 90.31 197 MET A C 1
ATOM 1485 O O . MET A 1 197 ? -16.806 -7.625 18.069 1.00 90.31 197 MET A O 1
ATOM 1489 N N . ILE A 1 198 ? -15.222 -6.939 19.510 1.00 91.81 198 ILE A N 1
ATOM 1490 C CA . ILE A 1 198 ? -14.464 -6.210 18.487 1.00 91.81 198 ILE A CA 1
ATOM 1491 C C . ILE A 1 198 ? -13.742 -7.141 17.511 1.00 91.81 198 ILE A C 1
ATOM 1493 O O . ILE A 1 198 ? -13.657 -6.808 16.336 1.00 91.81 198 ILE A O 1
ATOM 1497 N N . CYS A 1 199 ? -13.292 -8.324 17.943 1.00 94.06 199 CYS A N 1
ATOM 1498 C CA . CYS A 1 199 ? -12.761 -9.347 17.039 1.00 94.06 199 CYS A CA 1
ATOM 1499 C C . CYS A 1 199 ? -13.834 -9.895 16.103 1.00 94.06 199 CYS A C 1
ATOM 1501 O O . CYS A 1 199 ? -13.571 -10.060 14.918 1.00 94.06 199 CYS A O 1
ATOM 1503 N N . THR A 1 200 ? -15.041 -10.145 16.616 1.00 93.25 200 THR A N 1
ATOM 1504 C CA . THR A 1 200 ? -16.163 -10.601 15.784 1.00 93.25 200 THR A CA 1
ATOM 1505 C C . THR A 1 200 ? -16.530 -9.531 14.757 1.00 93.25 200 THR A C 1
ATOM 1507 O O . THR A 1 200 ? -16.678 -9.834 13.577 1.00 93.25 200 THR A O 1
ATOM 1510 N N . LEU A 1 201 ? -16.605 -8.265 15.184 1.00 92.12 201 LEU A N 1
ATOM 1511 C CA . LEU A 1 201 ? -16.820 -7.138 14.280 1.00 92.12 201 LEU A CA 1
ATOM 1512 C C . LEU A 1 201 ? -15.708 -7.036 13.227 1.00 92.12 201 LEU A C 1
ATOM 1514 O O . LEU A 1 201 ? -16.020 -6.916 12.049 1.00 92.12 201 LEU A O 1
ATOM 1518 N N . ALA A 1 202 ? -14.438 -7.110 13.637 1.00 93.75 202 ALA A N 1
ATOM 1519 C CA . ALA A 1 202 ? -13.288 -7.035 12.739 1.00 93.75 202 ALA A CA 1
ATOM 1520 C C . ALA A 1 202 ? -13.305 -8.161 11.702 1.00 93.75 202 ALA A C 1
ATOM 1522 O O . ALA A 1 202 ? -13.159 -7.881 10.520 1.00 93.75 202 ALA A O 1
ATOM 1523 N N . PHE A 1 203 ? -13.561 -9.400 12.125 1.00 94.69 203 PHE A N 1
ATOM 1524 C CA . PHE A 1 203 ? -13.657 -10.567 11.249 1.00 94.69 203 PHE A CA 1
ATOM 1525 C C . PHE A 1 203 ? -14.734 -10.387 10.170 1.00 94.69 203 PHE A C 1
ATOM 1527 O O . PHE A 1 203 ? -14.451 -10.501 8.979 1.00 94.69 203 PHE A O 1
ATOM 1534 N N . PHE A 1 204 ? -15.967 -10.046 10.563 1.00 92.25 204 PHE A N 1
ATOM 1535 C CA . PHE A 1 204 ? -17.050 -9.872 9.591 1.00 92.25 204 PHE A CA 1
ATOM 1536 C C . PHE A 1 204 ? -16.859 -8.631 8.717 1.00 92.25 204 PHE A C 1
ATOM 1538 O O . PHE A 1 204 ? -17.157 -8.682 7.526 1.00 92.25 204 PHE A O 1
ATOM 1545 N N . LEU A 1 205 ? -16.328 -7.534 9.261 1.00 89.44 205 LEU A N 1
ATOM 1546 C CA . LEU A 1 205 ? -16.038 -6.339 8.470 1.00 89.44 205 LEU A CA 1
ATOM 1547 C C . LEU A 1 205 ? -14.969 -6.624 7.399 1.00 89.44 205 LEU A C 1
ATOM 1549 O O . LEU A 1 205 ? -15.154 -6.233 6.250 1.00 89.44 205 LEU A O 1
ATOM 1553 N N . SER A 1 206 ? -13.912 -7.366 7.752 1.00 92.25 206 SER A N 1
ATOM 1554 C CA . SER A 1 206 ? -12.858 -7.805 6.820 1.00 92.25 206 SER A CA 1
ATOM 1555 C C . SER A 1 206 ? -13.326 -8.834 5.792 1.00 92.25 206 SER A C 1
ATOM 1557 O O . SER A 1 206 ? -12.747 -8.955 4.725 1.00 92.25 206 SER A O 1
ATOM 1559 N N . SER A 1 207 ? -14.391 -9.586 6.079 1.00 89.75 207 SER A N 1
ATOM 1560 C CA . SER A 1 207 ? -14.957 -10.515 5.089 1.00 89.75 207 SER A CA 1
ATOM 1561 C C . SER A 1 207 ? -15.649 -9.805 3.915 1.00 89.75 207 SER A C 1
ATOM 1563 O O . SER A 1 207 ? -15.947 -10.429 2.894 1.00 89.75 207 SER A O 1
ATOM 1565 N N . VAL A 1 208 ? -15.928 -8.504 4.067 1.00 85.12 208 VAL A N 1
ATOM 1566 C CA . VAL A 1 208 ? -16.616 -7.666 3.073 1.00 85.12 208 VAL A CA 1
ATOM 1567 C C . VAL A 1 208 ? -15.696 -6.582 2.495 1.00 85.12 208 VAL A C 1
ATOM 1569 O O . VAL A 1 208 ? -15.911 -6.155 1.364 1.00 85.12 208 VAL A O 1
ATOM 1572 N N . ILE A 1 209 ? -14.701 -6.112 3.256 1.00 86.50 209 ILE A N 1
ATOM 1573 C CA . ILE A 1 209 ? -13.803 -4.995 2.908 1.00 86.50 209 ILE A CA 1
ATOM 1574 C C . ILE A 1 209 ? -12.337 -5.440 3.062 1.00 86.50 209 ILE A C 1
ATOM 1576 O O . ILE A 1 209 ? -12.057 -6.364 3.812 1.00 86.50 209 ILE A O 1
ATOM 1580 N N . ASP A 1 210 ? -11.392 -4.751 2.412 1.00 87.25 210 ASP A N 1
ATOM 1581 C CA . ASP A 1 210 ? -9.944 -4.975 2.557 1.00 87.25 210 ASP A CA 1
ATOM 1582 C C . ASP A 1 210 ? -9.460 -4.997 4.028 1.00 87.25 210 ASP A C 1
ATOM 1584 O O . ASP A 1 210 ? -9.884 -4.187 4.865 1.00 87.25 210 ASP A O 1
ATOM 1588 N N . ASN A 1 211 ? -8.519 -5.908 4.314 1.00 88.75 211 ASN A N 1
ATOM 1589 C CA . ASN A 1 211 ? -7.943 -6.155 5.640 1.00 88.75 211 ASN A CA 1
ATOM 1590 C C . ASN A 1 211 ? -7.353 -4.902 6.305 1.00 88.75 211 ASN A C 1
ATOM 1592 O O . ASN A 1 211 ? -7.519 -4.702 7.518 1.00 88.75 211 ASN A O 1
ATOM 1596 N N . LEU A 1 212 ? -6.679 -4.036 5.541 1.00 88.19 212 LEU A N 1
ATOM 1597 C CA . LEU A 1 212 ? -6.096 -2.800 6.061 1.00 88.19 212 LEU A CA 1
ATOM 1598 C C . LEU A 1 212 ? -7.199 -1.814 6.458 1.00 88.19 212 LEU A C 1
ATOM 1600 O O . LEU A 1 212 ? -7.167 -1.265 7.564 1.00 88.19 212 LEU A O 1
ATOM 1604 N N . THR A 1 213 ? -8.206 -1.626 5.608 1.00 88.62 213 THR A N 1
ATOM 1605 C CA . THR A 1 213 ? -9.336 -0.733 5.880 1.00 88.62 213 THR A CA 1
ATOM 1606 C C . THR A 1 213 ? -10.169 -1.221 7.066 1.00 88.62 213 THR A C 1
ATOM 1608 O O . THR A 1 213 ? -10.453 -0.432 7.975 1.00 88.62 213 THR A O 1
ATOM 1611 N N . ALA A 1 214 ? -10.505 -2.514 7.130 1.00 90.56 214 ALA A N 1
ATOM 1612 C CA . ALA A 1 214 ? -11.241 -3.096 8.256 1.00 90.56 214 ALA A CA 1
ATOM 1613 C C . ALA A 1 214 ? -10.484 -2.914 9.585 1.00 90.56 214 ALA A C 1
ATOM 1615 O O . ALA A 1 214 ? -11.069 -2.514 10.601 1.00 90.56 214 ALA A O 1
ATOM 1616 N N . THR A 1 215 ? -9.164 -3.112 9.560 1.00 92.38 215 THR A N 1
ATOM 1617 C CA . THR A 1 215 ? -8.278 -2.857 10.701 1.00 92.38 215 THR A CA 1
ATOM 1618 C C . THR A 1 215 ? -8.311 -1.387 11.126 1.00 92.38 215 THR A C 1
ATOM 1620 O O . THR A 1 215 ? -8.485 -1.100 12.314 1.00 92.38 215 THR A O 1
ATOM 1623 N N . ILE A 1 216 ? -8.182 -0.441 10.188 1.00 89.88 216 ILE A N 1
ATOM 1624 C CA . ILE A 1 216 ? -8.201 1.002 10.488 1.00 89.88 216 ILE A CA 1
ATOM 1625 C C . ILE A 1 216 ? -9.513 1.403 11.166 1.00 89.88 216 ILE A C 1
ATOM 1627 O O . ILE A 1 216 ? -9.482 2.098 12.186 1.00 89.88 216 ILE A O 1
ATOM 1631 N N . VAL A 1 217 ? -10.655 0.941 10.651 1.00 89.31 217 VAL A N 1
ATOM 1632 C CA . VAL A 1 217 ? -11.974 1.202 11.250 1.00 89.31 217 VAL A CA 1
ATOM 1633 C C . VAL A 1 217 ? -12.035 0.678 12.679 1.00 89.31 217 VAL A C 1
ATOM 1635 O O . VAL A 1 217 ? -12.395 1.417 13.601 1.00 89.31 217 VAL A O 1
ATOM 1638 N N . CYS A 1 218 ? -11.632 -0.574 12.894 1.00 92.06 218 CYS A N 1
ATOM 1639 C CA . CYS A 1 218 ? -11.670 -1.186 14.216 1.00 92.06 218 CYS A CA 1
ATOM 1640 C C . CYS A 1 218 ? -10.726 -0.480 15.202 1.00 92.06 218 CYS A C 1
ATOM 1642 O O . CYS A 1 218 ? -11.097 -0.276 16.358 1.00 92.06 218 CYS A O 1
ATOM 1644 N N . ILE A 1 219 ? -9.552 -0.016 14.757 1.00 92.12 219 ILE A N 1
ATOM 1645 C CA . ILE A 1 219 ? -8.642 0.800 15.575 1.00 92.12 219 ILE A CA 1
ATOM 1646 C C . ILE A 1 219 ? -9.262 2.169 15.900 1.00 92.12 219 ILE A C 1
ATOM 1648 O O . ILE A 1 219 ? -9.156 2.623 17.044 1.00 92.12 219 ILE A O 1
ATOM 1652 N N . LYS A 1 220 ? -9.932 2.832 14.945 1.00 89.25 220 LYS A N 1
ATOM 1653 C CA . LYS A 1 220 ? -10.652 4.098 15.189 1.00 89.25 220 LYS A CA 1
ATOM 1654 C C . LYS A 1 220 ? -11.755 3.912 16.241 1.00 89.25 220 LYS A C 1
ATOM 1656 O O . LYS A 1 220 ? -11.852 4.720 17.167 1.00 89.25 220 LYS A O 1
ATOM 1661 N N . ILE A 1 221 ? -12.531 2.829 16.157 1.00 90.00 221 ILE A N 1
ATOM 1662 C CA . ILE A 1 221 ? -13.537 2.462 17.170 1.00 90.00 221 ILE A CA 1
ATOM 1663 C C . ILE A 1 221 ? -12.858 2.202 18.520 1.00 90.00 221 ILE A C 1
ATOM 1665 O O . ILE A 1 221 ? -13.247 2.780 19.534 1.00 90.00 221 ILE A O 1
ATOM 1669 N N . LEU A 1 222 ? -11.791 1.405 18.545 1.00 90.94 222 LEU A N 1
ATOM 1670 C CA . LEU A 1 222 ? -11.070 1.060 19.767 1.00 90.94 222 LEU A CA 1
ATOM 1671 C C . LEU A 1 222 ? -10.483 2.295 20.476 1.00 90.94 222 LEU A C 1
ATOM 1673 O O . LEU A 1 222 ? -10.500 2.358 21.705 1.00 90.94 222 LEU A O 1
ATOM 1677 N N . LYS A 1 223 ? -10.026 3.313 19.731 1.00 89.38 223 LYS A N 1
ATOM 1678 C CA . LYS A 1 223 ? -9.593 4.605 20.303 1.00 89.38 223 LYS A CA 1
ATOM 1679 C C . LYS A 1 223 ? -10.729 5.349 21.010 1.00 89.38 223 LYS A C 1
ATOM 1681 O O . LYS A 1 223 ? -10.456 6.018 22.004 1.00 89.38 223 LYS A O 1
ATOM 1686 N N . ARG A 1 224 ? -11.972 5.227 20.529 1.00 86.12 224 ARG A N 1
ATOM 1687 C CA . ARG A 1 224 ? -13.161 5.818 21.165 1.00 86.12 224 ARG A CA 1
ATOM 1688 C C . ARG A 1 224 ? -13.628 5.002 22.381 1.00 86.12 224 ARG A C 1
ATOM 1690 O O . ARG A 1 224 ? -14.025 5.593 23.378 1.00 86.12 224 ARG A O 1
ATOM 1697 N N . VAL A 1 225 ? -13.541 3.668 22.327 1.00 86.56 225 VAL A N 1
ATOM 1698 C CA . VAL A 1 225 ? -13.970 2.774 23.424 1.00 86.56 225 VAL A CA 1
ATOM 1699 C C . VAL A 1 225 ? -12.962 2.732 24.583 1.00 86.56 225 VAL A C 1
ATOM 1701 O O . VAL A 1 225 ? -13.361 2.704 25.745 1.00 86.56 225 VAL A O 1
ATOM 1704 N N . VAL A 1 226 ? -11.657 2.754 24.290 1.00 87.38 226 VAL A N 1
ATOM 1705 C CA . VAL A 1 226 ? -10.568 2.693 25.283 1.00 87.38 226 VAL A CA 1
ATOM 1706 C C . VAL A 1 226 ? -9.677 3.941 25.162 1.00 87.38 226 VAL A C 1
ATOM 1708 O O . VAL A 1 226 ? -8.566 3.867 24.623 1.00 87.38 226 VAL A O 1
ATOM 1711 N N . PRO A 1 227 ? -10.123 5.117 25.645 1.00 8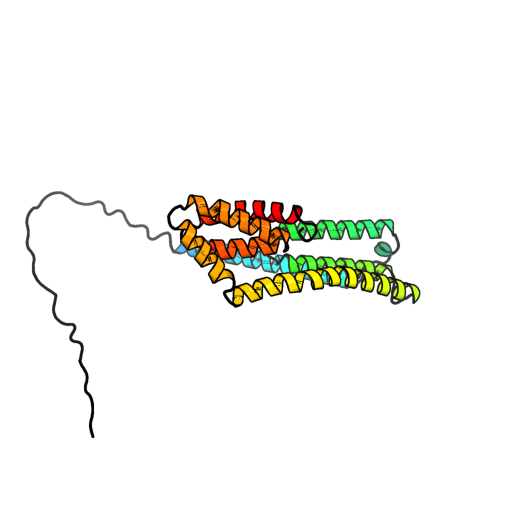3.94 227 PRO A N 1
ATOM 1712 C CA . PRO A 1 227 ? -9.358 6.356 25.499 1.00 83.94 227 PRO A CA 1
ATOM 1713 C C . PRO A 1 227 ? -8.132 6.416 26.425 1.00 83.94 227 PRO A C 1
ATOM 1715 O O . PRO A 1 227 ? -7.051 6.810 25.985 1.00 83.94 227 PRO A O 1
ATOM 1718 N N . HIS A 1 228 ? -8.269 5.980 27.683 1.00 86.50 228 HIS A N 1
ATOM 1719 C CA . HIS A 1 228 ? -7.277 6.234 28.738 1.00 86.50 228 HIS A CA 1
ATOM 1720 C C . HIS A 1 228 ? -6.157 5.189 28.855 1.00 86.50 228 HIS A C 1
ATOM 1722 O O . HIS A 1 228 ? -5.080 5.523 29.338 1.00 86.50 228 HIS A O 1
ATOM 1728 N N . ASN A 1 229 ? -6.377 3.944 28.417 1.00 88.81 229 ASN A N 1
ATOM 1729 C CA . ASN A 1 229 ? -5.393 2.868 28.564 1.00 88.81 229 ASN A CA 1
ATOM 1730 C C . ASN A 1 229 ? -4.721 2.549 27.221 1.00 88.81 229 ASN A C 1
ATOM 1732 O O . ASN A 1 229 ? -5.231 1.762 26.422 1.00 88.81 229 ASN A O 1
ATOM 1736 N N . GLN A 1 230 ? -3.593 3.212 26.959 1.00 91.31 230 GLN A N 1
ATOM 1737 C CA . GLN A 1 230 ? -2.864 3.086 25.698 1.00 91.31 230 GLN A CA 1
ATOM 1738 C C . GLN A 1 230 ? -2.272 1.688 25.493 1.00 91.31 230 GLN A C 1
ATOM 1740 O O . GLN A 1 230 ? -2.411 1.143 24.400 1.00 91.31 230 GLN A O 1
ATOM 1745 N N . ASP A 1 231 ? -1.659 1.105 26.522 1.00 91.00 231 ASP A N 1
ATOM 1746 C CA . ASP A 1 231 ? -1.009 -0.205 26.410 1.00 91.00 231 ASP A CA 1
ATOM 1747 C C . ASP A 1 231 ? -2.042 -1.301 26.143 1.00 91.00 231 ASP A C 1
ATOM 1749 O O . ASP A 1 231 ? -1.896 -2.080 25.201 1.00 91.00 231 ASP A O 1
ATOM 1753 N N . TRP A 1 232 ? -3.162 -1.276 26.875 1.00 89.75 232 TRP A N 1
ATOM 1754 C CA . TRP A 1 232 ? -4.288 -2.176 26.622 1.00 89.75 232 TRP A CA 1
ATOM 1755 C C . TRP A 1 232 ? -4.851 -2.017 25.207 1.00 89.75 232 TRP A C 1
ATOM 1757 O O . TRP A 1 232 ? -5.113 -3.004 24.519 1.00 89.75 232 TRP A O 1
ATOM 1767 N N . ARG A 1 233 ? -4.991 -0.772 24.736 1.00 92.75 233 ARG A N 1
ATOM 1768 C CA . ARG A 1 233 ? -5.451 -0.477 23.376 1.00 92.75 233 ARG A CA 1
ATOM 1769 C C . ARG A 1 233 ? -4.495 -1.019 22.312 1.00 92.75 233 ARG A C 1
ATOM 1771 O O . ARG A 1 233 ? -4.968 -1.509 21.292 1.00 92.75 233 ARG A O 1
ATOM 1778 N N . HIS A 1 234 ? -3.182 -0.952 22.516 1.00 93.00 234 HIS A N 1
ATOM 1779 C CA . HIS A 1 234 ? -2.218 -1.521 21.571 1.00 93.00 234 HIS A CA 1
ATOM 1780 C C . HIS A 1 234 ? -2.315 -3.048 21.512 1.00 93.00 234 HIS A C 1
ATOM 1782 O O . HIS A 1 234 ? -2.354 -3.606 20.416 1.00 93.00 234 HIS A O 1
ATOM 1788 N N . SER A 1 235 ? -2.439 -3.717 22.662 1.00 92.00 235 SER A N 1
ATOM 1789 C CA . SER A 1 235 ? -2.663 -5.167 22.708 1.00 92.00 235 SER A CA 1
ATOM 1790 C C . SER A 1 235 ? -3.9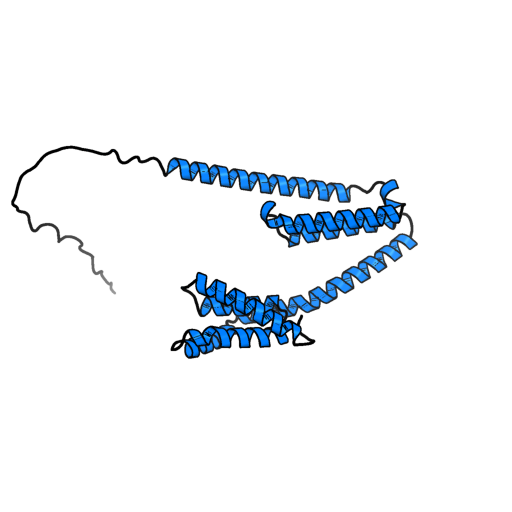64 -5.561 22.006 1.00 92.00 235 SER A C 1
ATOM 1792 O O . SER A 1 235 ? -3.951 -6.446 21.154 1.00 92.00 235 SER A O 1
ATOM 1794 N N . CYS A 1 236 ? -5.065 -4.857 22.285 1.00 91.69 236 CYS A N 1
ATOM 1795 C CA . CYS A 1 236 ? -6.347 -5.066 21.608 1.00 91.69 236 CYS A CA 1
ATOM 1796 C C . CYS A 1 236 ? -6.228 -4.848 20.091 1.00 91.69 236 CYS A C 1
ATOM 1798 O O . CYS A 1 236 ? -6.732 -5.651 19.311 1.00 91.69 236 CYS A O 1
ATOM 1800 N N . GLY A 1 237 ? -5.518 -3.795 19.669 1.00 94.06 237 GLY A N 1
ATOM 1801 C CA . GLY A 1 237 ? -5.250 -3.502 18.262 1.00 94.06 237 GLY A CA 1
ATOM 1802 C C . GLY A 1 237 ? -4.497 -4.632 17.560 1.00 94.06 237 GLY A C 1
ATOM 1803 O O . GLY A 1 237 ? -4.878 -5.017 16.460 1.00 94.06 237 GLY A O 1
ATOM 1804 N N . GLY A 1 238 ? -3.494 -5.226 18.213 1.00 94.88 238 GLY A N 1
ATOM 1805 C CA . GLY A 1 238 ? -2.784 -6.391 17.679 1.00 94.88 238 GLY A CA 1
ATOM 1806 C C . GLY A 1 238 ? -3.702 -7.595 17.442 1.00 94.88 238 GLY A C 1
ATOM 1807 O O . GLY A 1 238 ? -3.629 -8.227 16.393 1.00 94.88 238 GLY A O 1
ATOM 1808 N N . VAL A 1 239 ? -4.620 -7.881 18.371 1.00 95.38 239 VAL A N 1
ATOM 1809 C CA . VAL A 1 239 ? -5.583 -8.988 18.216 1.00 95.38 239 VAL A CA 1
ATOM 1810 C C . VAL A 1 239 ? -6.638 -8.677 17.144 1.00 95.38 239 VAL A C 1
ATOM 1812 O O . VAL A 1 239 ? -7.044 -9.568 16.401 1.00 95.38 239 VAL A O 1
ATOM 1815 N N . VAL A 1 240 ? -7.047 -7.412 17.013 1.00 95.75 240 VAL A N 1
ATOM 1816 C CA . VAL A 1 240 ? -7.934 -6.951 15.932 1.00 95.75 240 VAL A CA 1
ATOM 1817 C C . VAL A 1 240 ? -7.318 -7.209 14.557 1.00 95.75 240 VAL A C 1
ATOM 1819 O O . VAL A 1 240 ? -8.029 -7.695 13.686 1.00 95.75 240 VAL A O 1
ATOM 1822 N N . VAL A 1 241 ? -6.016 -6.957 14.370 1.00 95.50 241 VAL A N 1
ATOM 1823 C CA . VAL A 1 241 ? -5.312 -7.247 13.103 1.00 95.50 241 VAL A CA 1
ATOM 1824 C C . VAL A 1 241 ? -5.394 -8.735 12.757 1.00 95.50 241 VAL A C 1
ATOM 1826 O O . VAL A 1 241 ? -5.679 -9.093 11.619 1.00 95.50 241 VAL A O 1
ATOM 1829 N N . VAL A 1 242 ? -5.193 -9.616 13.743 1.00 95.62 242 VAL A N 1
ATOM 1830 C CA . VAL A 1 242 ? -5.298 -11.070 13.537 1.00 95.62 242 VAL A CA 1
ATOM 1831 C C . VAL A 1 242 ? -6.722 -11.466 13.137 1.00 95.62 242 VAL A C 1
ATOM 1833 O O . VAL A 1 242 ? -6.903 -12.255 12.213 1.00 95.62 242 VAL A O 1
ATOM 1836 N N . ALA A 1 243 ? -7.733 -10.905 13.804 1.00 95.56 243 ALA A N 1
ATOM 1837 C CA . ALA A 1 243 ? -9.135 -11.181 13.497 1.00 95.56 243 ALA A CA 1
ATOM 1838 C C . ALA A 1 243 ? -9.555 -10.648 12.117 1.00 95.56 243 ALA A C 1
ATOM 1840 O O . ALA A 1 243 ? -10.271 -11.343 11.400 1.00 95.56 243 ALA A O 1
ATOM 1841 N N . ALA A 1 244 ? -9.092 -9.454 11.739 1.00 94.56 244 ALA A N 1
ATOM 1842 C CA . ALA A 1 244 ? -9.315 -8.881 10.417 1.00 94.56 244 ALA A CA 1
ATOM 1843 C C . ALA A 1 244 ? -8.705 -9.782 9.334 1.00 94.56 244 ALA A C 1
ATOM 1845 O O . ALA A 1 244 ? -9.438 -10.271 8.482 1.00 94.56 244 ALA A O 1
ATOM 1846 N N . ASN A 1 245 ? -7.419 -10.136 9.455 1.00 94.12 245 ASN A N 1
ATOM 1847 C CA . ASN A 1 245 ? -6.749 -11.022 8.498 1.00 94.12 245 ASN A CA 1
ATOM 1848 C C . ASN A 1 245 ? -7.446 -12.384 8.346 1.00 94.12 245 ASN A C 1
ATOM 1850 O O . ASN A 1 245 ? -7.561 -12.897 7.235 1.00 94.12 245 ASN A O 1
ATOM 1854 N N . ALA A 1 246 ? -7.944 -12.960 9.446 1.00 94.06 246 ALA A N 1
ATOM 1855 C CA . ALA A 1 246 ? -8.730 -14.193 9.396 1.00 94.06 246 ALA A CA 1
ATOM 1856 C C . ALA A 1 246 ? -10.079 -14.011 8.674 1.00 94.06 246 ALA A C 1
ATOM 1858 O O . ALA A 1 246 ? -10.545 -14.936 8.013 1.00 94.06 246 ALA A O 1
ATOM 1859 N N . GLY A 1 247 ? -10.700 -12.838 8.805 1.00 93.00 247 GLY A N 1
ATOM 1860 C CA . GLY A 1 247 ? -11.942 -12.480 8.123 1.00 93.00 247 GLY A CA 1
ATOM 1861 C C . GLY A 1 247 ? -11.770 -12.274 6.620 1.00 93.00 247 GLY A C 1
ATOM 1862 O O . GLY A 1 247 ? -12.609 -12.752 5.859 1.00 93.00 247 GLY A O 1
ATOM 1863 N N . GLY A 1 248 ? -10.680 -11.623 6.198 1.00 90.75 248 GLY A N 1
ATOM 1864 C CA . GLY A 1 248 ? -10.351 -11.428 4.782 1.00 90.75 248 GLY A CA 1
ATOM 1865 C C . GLY A 1 248 ? -10.201 -12.765 4.063 1.00 90.75 248 GLY A C 1
ATOM 1866 O O . GLY A 1 248 ? -10.972 -13.063 3.158 1.00 90.75 248 GLY A O 1
ATOM 1867 N N . ALA A 1 249 ? -9.354 -13.646 4.607 1.00 90.81 249 ALA A N 1
ATOM 1868 C CA . ALA A 1 249 ? -9.099 -14.973 4.044 1.00 90.81 249 ALA A CA 1
ATOM 1869 C C . ALA A 1 249 ? -10.325 -15.915 4.033 1.00 90.81 249 ALA A C 1
ATOM 1871 O O . ALA A 1 249 ? -10.296 -16.969 3.395 1.00 90.81 249 ALA A O 1
ATOM 1872 N N . TRP A 1 250 ? -11.392 -15.593 4.774 1.00 91.44 250 TRP A N 1
ATOM 1873 C CA . TRP A 1 250 ? -12.610 -16.407 4.833 1.00 91.44 250 TRP A CA 1
ATOM 1874 C C . TRP A 1 250 ? -13.559 -16.164 3.647 1.00 91.44 250 TRP A C 1
ATOM 1876 O O . TRP A 1 250 ? -14.396 -17.020 3.350 1.00 91.44 250 TRP A O 1
ATOM 1886 N N . SER A 1 251 ? -13.446 -15.026 2.959 1.00 82.94 251 SER A N 1
ATOM 1887 C CA . SER A 1 251 ? -14.386 -14.601 1.920 1.00 82.94 251 SER A CA 1
ATOM 1888 C C . SER A 1 251 ? -13.690 -14.410 0.573 1.00 82.94 251 SER A C 1
ATOM 1890 O O . SER A 1 251 ? -12.630 -13.804 0.535 1.00 82.94 251 SER A O 1
ATOM 1892 N N . PRO A 1 252 ? -14.304 -14.816 -0.557 1.00 70.38 252 PRO A N 1
ATOM 1893 C CA . PRO A 1 252 ? -13.754 -14.556 -1.891 1.00 70.38 252 PRO A CA 1
ATOM 1894 C C . PRO A 1 252 ? -13.782 -13.069 -2.292 1.00 70.38 252 PRO A C 1
ATOM 1896 O O . PRO A 1 252 ? -13.237 -12.715 -3.332 1.00 70.38 252 PRO A O 1
ATOM 1899 N N . ILE A 1 253 ? -14.477 -12.224 -1.519 1.00 67.56 253 ILE A N 1
ATOM 1900 C CA . ILE A 1 253 ? -14.500 -10.757 -1.670 1.00 67.56 253 ILE A CA 1
ATOM 1901 C C . ILE A 1 253 ? -13.452 -10.099 -0.752 1.00 67.56 253 ILE A C 1
ATOM 1903 O O . ILE A 1 253 ? -13.034 -8.973 -1.019 1.00 67.56 253 ILE A O 1
ATOM 1907 N N . GLY A 1 254 ? -13.055 -10.789 0.324 1.00 62.84 254 GLY A N 1
ATOM 1908 C CA . GLY A 1 254 ? -11.930 -10.393 1.169 1.00 62.84 254 GLY A CA 1
ATOM 1909 C C . GLY A 1 254 ? -10.580 -10.631 0.479 1.00 62.84 254 GLY A C 1
ATOM 1910 O O . GLY A 1 254 ? -10.538 -11.063 -0.671 1.00 62.84 254 GLY A O 1
ATOM 1911 N N . ASP A 1 255 ? -9.499 -10.288 1.188 1.00 66.56 255 ASP A N 1
ATOM 1912 C CA . ASP A 1 255 ? -8.087 -10.435 0.767 1.00 66.56 255 ASP A CA 1
ATOM 1913 C C . ASP A 1 255 ? -7.689 -11.886 0.430 1.00 66.56 255 ASP A C 1
ATOM 1915 O O . ASP A 1 255 ? -7.937 -12.775 1.282 1.00 66.56 255 ASP A O 1
#

Sequence (255 aa):
MSSSPSLNVDARDLRLRGNSPMSKKGQSPTAVPEVSAGCGGEKVARGIATGSRRLTKIAGLTLFGLIFLLAFLGWPGALIEDDATHRKILASLFLTGITLVALEDVIRLDKAAIMLVLASVMWTYHAAQKHPTKSEEGHELLHHELSKGLTDVGSVILFLLPAMGIVESIDHMDGFSAVTSFIVRYTQNSPDRLMPMICTLAFFLSSVIDNLTATIVCIKILKRVVPHNQDWRHSCGGVVVVAANAGGAWSPIGD